Protein 9Y6I (pdb70)

Sequence (332 aa):
MPQDIDFGLPGISPGLEATRRHNLGWVRRLGLVGDGPSLAWYTSWDMPRRLAACGFPHARGAALDLCADAMAFFFVFDDQFDGPLGRDPARAARRVCRRLTGIVHGAGPGPGADACSAAFADVWARSTDGAHPGWVARTAHEWEYYFAAQAHEAINRLRGTPGDMESYLQVRRGIAGTDLPLSLGERAAGITVPAAAFHSPQLRIMREAAIDVTLMCNDVYSLEKEEARGDMDNLVLVIEHARRCTRDEAVTAARGEVARRVIRFEQLAREVPALCAQQLGLSAVERAHVDTYLGVMEAWMSGYHAWQTQTRRYTGAPHVLPSTGPGYFDEVLPT

Nearest PDB structures (foldseek):
  9c7k-assembly2_B  TM=9.461E-01  e=1.587E-18  Streptomyces exfoliatus
  6wke-assembly2_B  TM=9.534E-01  e=9.740E-18  Streptomyces sp.
  6wkj-assembly2_B  TM=9.484E-01  e=1.018E-17  Streptomyces sp.
  6wkc-assembly2_B  TM=9.541E-01  e=1.386E-16  Streptomyces sp.
  1hm7-assembly2_B  TM=9.374E-01  e=1.109E-15  Streptomyces exfoliatus

Organism: Streptomyces avermitilis (strain ATCC 31267 / DSM 46492 / JCM 5070 / NBRC 14893 / NCIMB 12804 / NRRL 8165 / MA-4680) (NCBI:txid227882)

Secondary structure (DSSP, 8-state):
-GGG---------TTHHHHHHHHHHHHHHTTSS-STHHHHHHHHH-HHHHHHHH-TT--THHHHHHHHHHHHHHHHHHTTTTGGGG-HHHHHHHHHHHHHHHTT----TT--HHHHHHHHHHHHHHTT--HHHHHHHHHHHHHHHHHHHHHHHHHHHTSPPPHHHHHHHHHHHTTTTHHHHHHHHHHT----HHHHTSHHHHHHHHHHHHHHHHHHHHHHHHHHHTTT----HHHHHHHHHT--HHHHHHHHHHHHHHHHHHHHHHHTTHHHHHHHTT--HHHHHHHHHHHHHHHHHHHHHHHHHHH-SHHHHHHHHS-TTS-S-SS--S--

Radius of gyration: 19.22 Å; Cα contacts (8 Å, |Δi|>4): 467; chains: 1; bounding box: 58×52×37 Å

Solvent-accessible surface area: 13892 Å² total; per-residue (Å²): 92,50,96,121,26,83,14,65,30,116,109,69,4,98,14,42,114,75,2,80,73,62,2,62,41,1,4,64,169,33,38,3,10,41,88,46,78,18,48,67,30,11,83,42,8,37,0,9,77,1,0,0,13,1,6,18,71,1,131,48,81,29,0,25,12,0,0,0,2,5,0,0,23,27,14,0,53,9,9,8,22,17,105,9,1,123,47,28,58,105,0,48,137,2,3,164,91,0,26,26,13,10,110,63,69,58,52,42,148,86,35,27,17,0,1,30,0,0,21,46,1,20,61,72,5,37,110,75,19,111,103,40,17,42,67,59,4,12,116,14,10,57,71,4,0,54,6,5,7,89,23,0,79,13,19,94,117,39,55,19,14,93,65,130,57,0,23,113,21,25,56,0,12,35,0,14,32,4,8,0,0,14,2,6,58,11,26,61,21,48,17,24,71,57,0,14,101,7,94,30,0,132,60,0,12,86,6,0,7,3,0,10,6,0,1,23,1,10,19,1,16,118,29,30,76,69,46,24,11,31,8,0,0,0,16,1,2,47,99,75,141,223,31,81,72,112,99,0,26,78,20,0,108,37,13,0,40,143,28,10,118,100,1,76,74,9,16,177,70,4,93,60,14,3,55,147,75,57,17,58,84,102,66,90,55,54,1,62,40,0,22,17,5,0,65,14,16,6,28,5,11,26,41,1,5,78,71,12,39,6,14,97,20,9,36,155,52,17,65,55,136,28,65,6,45,79,63,82,29,8,73,86

InterPro domains:
  IPR008949 Isoprenoid synthase domain superfamily [G3DSA:1.10.600.10] (1-315)
  IPR008949 Isoprenoid synthase domain superfamily [SSF48576] (3-312)
  IPR034686 Terpene cyclase-like 2 [PTHR35201] (47-320)
  IPR034686 Terpene cyclase-like 2 [SFLDG01020] (6-317)

B-factor: mean 17.32, std 6.72, range [5.96, 43.32]

Structure (mmCIF, N/CA/C/O backbone):
data_9Y6I
#
_entry.id   9Y6I
#
_cell.length_a   95.531
_cell.length_b   56.328
_cell.length_c   72.636
_cell.angle_alpha   90.000
_cell.angle_beta   125.150
_cell.angle_gamma   90.000
#
_symmetry.space_group_name_H-M   'C 1 2 1'
#
loop_
_entity.id
_entity.type
_entity.pdbx_description
1 polymer 'Avermitilol synthase'
2 non-polymer DIPHOSPHATE
3 non-polymer N-benzyl-N,N-diethylethanaminium
4 non-polymer 1,2-ETHANEDIOL
5 non-polymer 'MAGNESIUM ION'
6 water water
#
loop_
_atom_site.group_PDB
_atom_site.id
_atom_site.type_symbol
_atom_site.label_atom_id
_atom_site.label_alt_id
_atom_site.label_comp_id
_atom_site.label_asym_id
_atom_site.label_entity_id
_atom_site.label_seq_id
_atom_site.pdbx_PDB_ins_code
_atom_site.Cartn_x
_atom_site.Cartn_y
_atom_site.Cartn_z
_atom_site.occupancy
_atom_site.B_iso_or_equiv
_atom_site.auth_seq_id
_atom_site.auth_comp_id
_atom_site.auth_asym_id
_atom_site.auth_atom_id
_atom_site.pdbx_PDB_model_num
ATOM 1 N N . MET A 1 4 ? 16.07913 21.32426 23.55390 1.000 30.79773 1 MET A N 1
ATOM 2 C CA . MET A 1 4 ? 16.40466 19.94605 23.90726 1.000 31.89314 1 MET A CA 1
ATOM 3 C C . MET A 1 4 ? 15.13680 19.09279 23.94150 1.000 38.07500 1 MET A C 1
ATOM 4 O O . MET A 1 4 ? 14.05046 19.61305 24.20994 1.000 35.50797 1 MET A O 1
ATOM 6 N N . PRO A 1 5 ? 15.27391 17.78940 23.65843 1.000 36.30077 2 PRO A N 1
ATOM 7 C CA . PRO A 1 5 ? 14.10055 16.89708 23.72382 1.000 35.11820 2 PRO A CA 1
ATOM 8 C C . PRO A 1 5 ? 13.37240 16.92925 25.05709 1.000 31.35066 2 PRO A C 1
ATOM 9 O O . PRO A 1 5 ? 12.13586 16.87892 25.08179 1.000 35.46243 2 PRO A O 1
ATOM 13 N N . GLN A 1 6 ? 14.10894 17.01930 26.16842 1.000 36.41573 3 GLN A N 1
ATOM 14 C CA . GLN A 1 6 ? 13.48942 17.08605 27.48921 1.000 35.76070 3 GLN A CA 1
ATOM 15 C C . GLN A 1 6 ? 12.53778 18.26681 27.62185 1.000 36.18792 3 GLN A C 1
ATOM 16 O O . GLN A 1 6 ? 11.67050 18.25953 28.50475 1.000 38.04041 3 GLN A O 1
ATOM 18 N N . ASP A 1 7 ? 12.67872 19.28017 26.76662 1.000 35.09342 4 ASP A N 1
ATOM 19 C CA . ASP A 1 7 ? 11.81907 20.45522 26.78871 1.000 36.16717 4 ASP A CA 1
ATOM 20 C C . ASP A 1 7 ? 10.83218 20.47678 25.62757 1.000 35.03238 4 ASP A C 1
ATOM 21 O O . ASP A 1 7 ? 10.35637 21.55101 25.24064 1.000 32.65733 4 ASP A O 1
ATOM 26 N N . ILE A 1 8 ? 10.51569 19.31026 25.06695 1.000 33.09330 5 ILE A N 1
ATOM 27 C CA . ILE A 1 8 ? 9.55275 19.18808 23.98024 1.000 33.50295 5 ILE A CA 1
ATOM 28 C C . ILE A 1 8 ? 8.55186 18.10512 24.34506 1.000 33.58447 5 ILE A C 1
ATOM 29 O O . ILE A 1 8 ? 8.93800 16.96811 24.63961 1.000 32.93870 5 ILE A O 1
ATOM 34 N N . ASP A 1 9 ? 7.27323 18.46295 24.33476 1.000 32.23412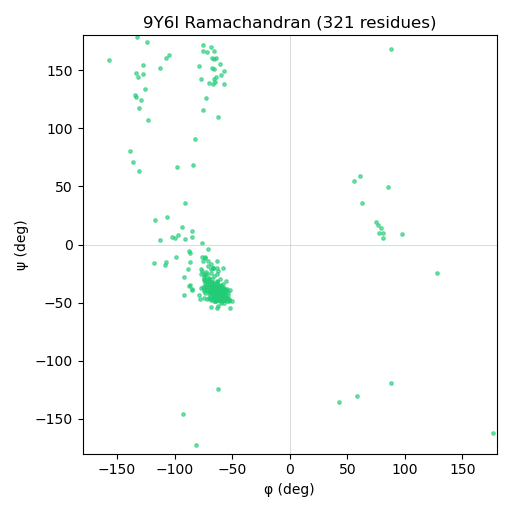 6 ASP A N 1
ATOM 35 C CA . ASP A 1 9 ? 6.18152 17.50750 24.39919 1.000 30.79841 6 ASP A CA 1
ATOM 36 C C . ASP A 1 9 ? 5.25250 17.81255 23.23412 1.000 32.67362 6 ASP A C 1
ATOM 37 O O . ASP A 1 9 ? 5.21347 18.93881 22.73098 1.000 38.21570 6 ASP A O 1
ATOM 39 N N . PHE A 1 10 ? 4.50647 16.80083 22.78761 1.000 33.22066 7 PHE A N 1
ATOM 40 C CA . PHE A 1 10 ? 3.81506 16.92027 21.51098 1.000 32.67935 7 PHE A CA 1
ATOM 41 C C . PHE A 1 10 ? 2.30765 17.09260 21.60347 1.000 35.05618 7 PHE A C 1
ATOM 42 O O . PHE A 1 10 ? 1.69329 17.49521 20.60928 1.000 36.55087 7 PHE A O 1
ATOM 50 N N . GLY A 1 11 ? 1.69973 16.82177 22.75503 1.000 34.05581 8 GLY A N 1
ATOM 51 C CA . GLY A 1 11 ? 0.27175 17.03367 22.88600 1.000 35.41838 8 GLY A CA 1
ATOM 52 C C . GLY A 1 11 ? -0.55414 15.86027 22.40519 1.000 34.56678 8 GLY A C 1
ATOM 53 O O . GLY A 1 11 ? -1.49509 16.02296 21.62113 1.000 37.52547 8 GLY A O 1
ATOM 54 N N . LEU A 1 12 ? -0.19520 14.67169 22.86386 1.000 33.72243 9 LEU A N 1
ATOM 55 C CA . LEU A 1 12 ? -0.93591 13.44647 22.64422 1.000 34.00019 9 LEU A CA 1
ATOM 56 C C . LEU A 1 12 ? -1.61456 13.03502 23.94530 1.000 37.64851 9 LEU A C 1
ATOM 57 O O . LEU A 1 12 ? -1.22079 13.48214 25.02854 1.000 37.50591 9 LEU A O 1
ATOM 62 N N . PRO A 1 13 ? -2.65119 12.18203 23.88183 1.000 36.02422 10 PRO A N 1
ATOM 63 C CA . PRO A 1 13 ? -3.31305 11.67832 25.09516 1.000 36.61090 10 PRO A CA 1
ATOM 64 C C . PRO A 1 13 ? -2.40083 10.86166 26.01671 1.000 38.36316 10 PRO A C 1
ATOM 65 O O . PRO A 1 13 ? -1.17049 10.87963 25.88730 1.000 41.42320 10 PRO A O 1
ATOM 69 N N . GLY A 1 17 ? -3.08884 3.31144 28.95809 1.000 33.12222 14 GLY A N 1
ATOM 70 C CA . GLY A 1 17 ? -2.55485 2.37429 29.92924 1.000 29.33544 14 GLY A CA 1
ATOM 71 C C . GLY A 1 17 ? -1.28415 1.68480 29.47105 1.000 31.18935 14 GLY A C 1
ATOM 72 O O . GLY A 1 17 ? -0.72009 2.02973 28.43499 1.000 35.06441 14 GLY A O 1
ATOM 73 N N . ILE A 1 18 ? -0.83048 0.70942 30.25453 1.000 31.88337 15 ILE A N 1
ATOM 74 C CA . ILE A 1 18 ? 0.33697 -0.09885 29.92901 1.000 27.07835 15 ILE A CA 1
ATOM 75 C C . ILE A 1 18 ? -0.06213 -1.56363 30.02559 1.000 28.61601 15 ILE A C 1
ATOM 76 O O . ILE A 1 18 ? -0.89971 -1.94117 30.85087 1.000 33.83867 15 ILE A O 1
ATOM 78 N N . SER A 1 19 ? 0.53619 -2.39355 29.17503 1.000 26.93896 16 SER A N 1
ATOM 79 C CA . SER A 1 19 ? 0.19217 -3.80818 29.17584 1.000 25.95815 16 SER A CA 1
ATOM 80 C C . SER A 1 19 ? 0.64020 -4.45867 30.48343 1.000 25.57507 16 SER A C 1
ATOM 81 O O . SER A 1 19 ? 1.74857 -4.19518 30.96185 1.000 26.15115 16 SER A O 1
ATOM 84 N N . PRO A 1 20 ? -0.18911 -5.32582 31.07442 1.000 24.33528 17 PRO A N 1
ATOM 85 C CA . PRO A 1 20 ? 0.20331 -5.98548 32.32928 1.000 30.11214 17 PRO A CA 1
ATOM 86 C C . PRO A 1 20 ? 1.30423 -7.01333 32.15834 1.000 28.66891 17 PRO A C 1
ATOM 87 O O . PRO A 1 20 ? 1.89413 -7.42850 33.16376 1.000 29.83861 17 PRO A O 1
ATOM 91 N N . GLY A 1 21 ? 1.60440 -7.43478 30.93039 1.000 25.74972 18 GLY A N 1
ATOM 92 C CA . GLY A 1 21 ? 2.61846 -8.43864 30.70117 1.000 22.84647 18 GLY A CA 1
ATOM 93 C C . GLY A 1 21 ? 4.04414 -7.94208 30.61804 1.000 26.83011 18 GLY A C 1
ATOM 94 O O . GLY A 1 21 ? 4.92421 -8.71515 30.23027 1.000 28.63211 18 GLY A O 1
ATOM 95 N N . LEU A 1 22 ? 4.30188 -6.68249 30.98546 1.000 27.36278 19 LEU A N 1
ATOM 96 C CA . LEU A 1 22 ? 5.63146 -6.09501 30.81638 1.000 29.26351 19 LEU A CA 1
ATOM 97 C C . LEU A 1 22 ? 6.72918 -6.96636 31.41910 1.000 29.26333 19 LEU A C 1
ATOM 98 O O . LEU A 1 22 ? 7.69424 -7.32759 30.73560 1.000 26.45939 19 LEU A O 1
ATOM 103 N N . GLU A 1 23 ? 6.59826 -7.32062 32.70154 1.000 29.26536 20 GLU A N 1
ATOM 104 C CA . GLU A 1 23 ? 7.69248 -8.02281 33.36745 1.000 30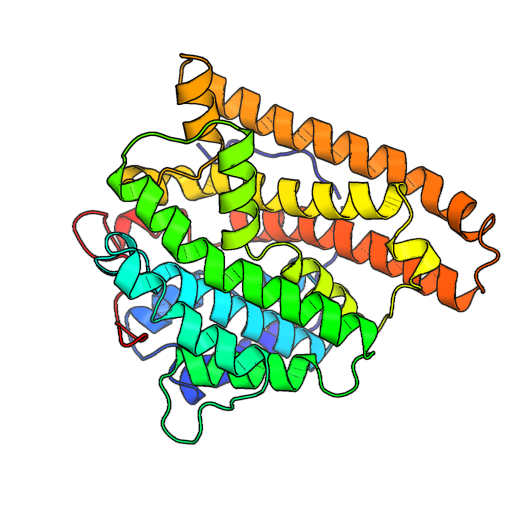.40238 20 GLU A CA 1
ATOM 105 C C . GLU A 1 23 ? 7.90569 -9.41916 32.79561 1.000 26.45218 20 GLU A C 1
ATOM 106 O O . GLU A 1 23 ? 9.05143 -9.84728 32.61107 1.000 28.60572 20 GLU A O 1
ATOM 112 N N . ALA A 1 24 ? 6.82082 -10.14247 32.50420 1.000 26.21601 21 ALA A N 1
ATOM 113 C CA . ALA A 1 24 ? 6.96160 -11.45139 31.87222 1.000 20.62388 21 ALA A CA 1
ATOM 114 C C . ALA A 1 24 ? 7.62626 -11.33095 30.50479 1.000 24.36675 21 ALA A C 1
ATOM 115 O O . ALA A 1 24 ? 8.48989 -12.13914 30.14502 1.000 22.60507 21 ALA A O 1
ATOM 117 N N . THR A 1 25 ? 7.24522 -10.31227 29.73714 1.000 25.53244 22 THR A N 1
ATOM 118 C CA . THR A 1 25 ? 7.82477 -10.11303 28.41364 1.000 26.36419 22 THR A CA 1
ATOM 119 C C . THR A 1 25 ? 9.29523 -9.71381 28.49985 1.000 24.37270 22 THR A C 1
ATOM 120 O O . THR A 1 25 ? 10.10182 -10.10102 27.64387 1.000 19.89400 22 THR A O 1
ATOM 124 N N . ARG A 1 26 ? 9.66582 -8.94140 29.52344 1.000 21.71941 23 ARG A N 1
ATOM 125 C CA . ARG A 1 26 ? 11.07711 -8.61518 29.70601 1.000 21.57214 23 ARG A CA 1
ATOM 126 C C . ARG A 1 26 ? 11.92018 -9.87839 29.82663 1.000 22.84892 23 ARG A C 1
ATOM 127 O O . ARG A 1 26 ? 12.98229 -9.98919 29.20312 1.000 21.90927 23 ARG A O 1
ATOM 135 N N . ARG A 1 27 ? 11.44421 -10.85529 30.60236 1.000 22.58093 24 ARG A N 1
ATOM 136 C CA . ARG A 1 27 ? 12.18422 -12.09960 30.77488 1.000 23.08707 24 ARG A CA 1
ATOM 137 C C . ARG A 1 27 ? 12.25721 -12.88403 29.47095 1.000 24.38387 24 ARG A C 1
ATOM 138 O O . ARG A 1 27 ? 13.33422 -13.33679 29.06971 1.000 24.05285 24 ARG A O 1
ATOM 140 N N . HIS A 1 28 ? 11.11844 -13.05553 28.79235 1.000 23.69725 25 HIS A N 1
ATOM 141 C CA . HIS A 1 28 ? 11.11836 -13.80387 27.53890 1.000 21.69319 25 HIS A CA 1
ATOM 142 C C . HIS A 1 28 ? 12.02928 -13.14973 26.51200 1.000 20.38574 25 HIS A C 1
ATOM 143 O O . HIS A 1 28 ? 12.81446 -13.82492 25.84042 1.000 21.07674 25 HIS A O 1
ATOM 150 N N . ASN A 1 29 ? 11.90904 -11.82985 26.35750 1.000 23.50937 26 ASN A N 1
ATOM 151 C CA . ASN A 1 29 ? 12.60973 -11.13858 25.27984 1.000 20.49449 26 ASN A CA 1
ATOM 152 C C . ASN A 1 29 ? 14.11615 -11.16182 25.49632 1.000 20.45382 26 ASN A C 1
ATOM 153 O O . ASN A 1 29 ? 14.88540 -11.30947 24.53951 1.000 19.74001 26 ASN A O 1
ATOM 158 N N . LEU A 1 30 ? 14.55746 -11.04519 26.75448 1.000 22.13687 27 LEU A N 1
ATOM 159 C CA . LEU A 1 30 ? 15.98476 -11.13876 27.04242 1.000 22.04629 27 LEU A CA 1
ATOM 160 C C . LEU A 1 30 ? 16.53171 -12.51160 26.66803 1.000 22.30132 27 LEU A C 1
ATOM 161 O O . LEU A 1 30 ? 17.61410 -12.61632 26.08077 1.000 24.10224 27 LEU A O 1
ATOM 164 N N . GLY A 1 31 ? 15.78491 -13.57566 26.97058 1.000 18.37256 28 GLY A N 1
ATOM 165 C CA . GLY A 1 31 ? 16.20350 -14.89797 26.53828 1.000 23.54244 28 GLY A CA 1
ATOM 166 C C . GLY A 1 31 ? 16.15632 -15.05704 25.03056 1.000 26.18625 28 GLY A C 1
ATOM 167 O O . GLY A 1 31 ? 16.98220 -15.76243 24.44329 1.000 24.81869 28 GLY A O 1
ATOM 168 N N . TRP A 1 32 ? 15.19666 -14.38815 24.38124 1.000 25.41847 29 TRP A N 1
ATOM 169 C CA . TRP A 1 32 ? 15.01702 -14.54572 22.94082 1.000 21.90111 29 TRP A CA 1
ATOM 170 C C . TRP A 1 32 ? 16.14829 -13.88053 22.16193 1.000 18.64103 29 TRP A C 1
ATOM 171 O O . TRP A 1 32 ? 16.70845 -14.47997 21.23914 1.000 19.36189 29 TRP A O 1
ATOM 182 N N . VAL A 1 33 ? 16.50085 -12.64128 22.51374 1.000 20.29607 30 VAL A N 1
ATOM 183 C CA . VAL A 1 33 ? 17.55520 -11.96378 21.76002 1.000 20.97964 30 VAL A CA 1
ATOM 184 C C . VAL A 1 33 ? 18.88690 -12.68977 21.89634 1.000 25.40092 30 VAL A C 1
ATOM 185 O O . VAL A 1 33 ? 19.69570 -12.70390 20.95869 1.000 22.06401 30 VAL A O 1
ATOM 189 N N . ARG A 1 3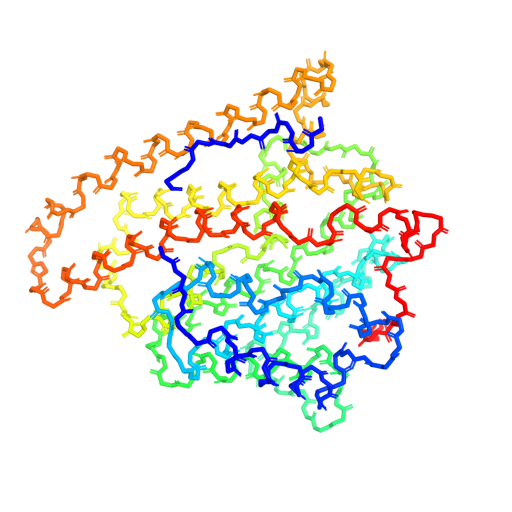4 ? 19.13380 -13.31171 23.05136 1.000 23.40476 31 ARG A N 1
ATOM 190 C CA . ARG A 1 34 ? 20.36716 -14.06908 23.23679 1.000 26.47214 31 ARG A CA 1
ATOM 191 C C . ARG A 1 34 ? 20.31965 -15.39095 22.47934 1.000 25.50257 31 ARG A C 1
ATOM 192 O O . ARG A 1 34 ? 21.27493 -15.75033 21.78150 1.000 25.96611 31 ARG A O 1
ATOM 194 N N . ARG A 1 35 ? 19.20853 -16.12330 22.59704 1.000 27.47813 32 ARG A N 1
ATOM 195 C CA . ARG A 1 35 ? 19.09172 -17.39834 21.89578 1.000 26.58075 32 ARG A CA 1
ATOM 196 C C . ARG A 1 35 ? 19.26641 -17.22245 20.39233 1.000 30.22981 32 ARG A C 1
ATOM 197 O O . ARG A 1 35 ? 19.98979 -17.99043 19.74774 1.000 32.02265 32 ARG A O 1
ATOM 205 N N . LEU A 1 36 ? 18.62476 -16.20681 19.81657 1.000 26.98531 33 LEU A N 1
ATOM 206 C CA . LEU A 1 36 ? 18.70759 -15.99284 18.38007 1.000 25.99715 33 LEU A CA 1
ATOM 207 C C . LEU A 1 36 ? 20.05835 -15.44663 17.93345 1.000 24.04392 33 LEU A C 1
ATOM 208 O O . LEU A 1 36 ? 20.32880 -15.42876 16.72782 1.000 28.05164 33 LEU A O 1
ATOM 213 N N . GLY A 1 37 ? 20.91025 -15.00867 18.85818 1.000 25.77930 34 GLY A N 1
ATOM 214 C CA . GLY A 1 37 ? 22.16758 -14.39895 18.47468 1.000 24.02431 34 GLY A CA 1
ATOM 215 C C . GLY A 1 37 ? 22.06188 -12.94612 18.07915 1.000 23.24458 34 GLY A C 1
ATOM 216 O O . GLY A 1 37 ? 23.03391 -12.37820 17.56735 1.000 21.29948 34 GLY A O 1
ATOM 217 N N . LEU A 1 38 ? 20.90566 -12.32506 18.30708 1.000 22.74560 35 LEU A N 1
ATOM 218 C CA . LEU A 1 38 ? 20.70852 -10.93725 17.91344 1.000 22.55054 35 LEU A CA 1
ATOM 219 C C . LEU A 1 38 ? 21.47959 -9.98652 18.81853 1.000 23.04735 35 LEU A C 1
ATOM 220 O O . LEU A 1 38 ? 21.99671 -8.96416 18.34913 1.000 22.25138 35 LEU A O 1
ATOM 225 N N . VAL A 1 39 ? 21.56361 -10.30504 20.10908 1.000 22.92825 36 VAL A N 1
ATOM 226 C CA . VAL A 1 39 ? 22.31428 -9.52763 21.08670 1.000 22.34527 36 VAL A CA 1
ATOM 227 C C . VAL A 1 39 ? 23.28251 -10.47202 21.78852 1.000 27.63800 36 VAL A C 1
ATOM 228 O O . VAL A 1 39 ? 22.89418 -11.57361 22.19452 1.000 29.32533 36 VAL A O 1
ATOM 232 N N . GLY A 1 40 ? 24.53187 -10.04698 21.92129 1.000 29.88406 37 GLY A N 1
ATOM 233 C CA . GLY A 1 40 ? 25.58677 -10.84352 22.53051 1.000 33.17010 37 GLY A CA 1
ATOM 234 C C . GLY A 1 40 ? 25.72641 -10.56642 24.01219 1.000 33.96859 37 GLY A C 1
ATOM 235 O O . GLY A 1 40 ? 24.74063 -10.30268 24.71154 1.000 38.25820 37 GLY A O 1
ATOM 236 N N . ASP A 1 41 ? 26.96537 -10.62829 24.49909 1.000 42.05954 38 ASP A N 1
ATOM 237 C CA . ASP A 1 41 ? 27.27756 -10.37798 25.89820 1.000 40.44530 38 ASP A CA 1
ATOM 238 C C . ASP A 1 41 ? 28.09220 -9.09731 26.04103 1.000 40.19667 38 ASP A C 1
ATOM 239 O O . ASP A 1 41 ? 28.82012 -8.69597 25.12709 1.000 37.03031 38 ASP A O 1
ATOM 241 N N . GLY A 1 42 ? 27.95548 -8.45564 27.20074 1.000 36.88690 39 GLY A N 1
ATOM 242 C CA . GLY A 1 42 ? 28.76544 -7.31040 27.53934 1.000 36.99231 39 GLY A CA 1
ATOM 243 C C . GLY A 1 42 ? 28.18964 -5.99039 27.06525 1.000 37.26068 39 GLY A C 1
ATOM 244 O O . GLY A 1 42 ? 27.09145 -5.58221 27.46220 1.000 33.51118 39 GLY A O 1
ATOM 245 N N . PRO A 1 43 ? 28.93432 -5.29149 26.20189 1.000 34.31049 40 PRO A N 1
ATOM 246 C CA . PRO A 1 43 ? 28.50880 -3.93431 25.81023 1.000 30.13038 40 PRO A CA 1
ATOM 247 C C . PRO A 1 43 ? 27.19096 -3.92437 25.05859 1.000 31.25045 40 PRO A C 1
ATOM 248 O O . PRO A 1 43 ? 26.29056 -3.14236 25.39455 1.000 30.76932 40 PRO A O 1
ATOM 252 N N . SER A 1 44 ? 27.05706 -4.78016 24.04206 1.000 32.46096 41 SER A N 1
ATOM 253 C CA . SER A 1 44 ? 25.80094 -4.87007 23.30584 1.000 29.00282 41 SER A CA 1
ATOM 254 C C . SER A 1 44 ? 24.63238 -5.16771 24.23595 1.000 29.01367 41 SER A C 1
ATOM 255 O O . SER A 1 44 ? 23.55480 -4.58121 24.09341 1.000 24.68995 41 SER A O 1
ATOM 258 N N . LEU A 1 45 ? 24.83300 -6.06646 25.20455 1.000 27.67846 42 LEU A N 1
ATOM 259 C CA . LEU A 1 45 ? 23.74446 -6.46536 26.09316 1.000 26.75269 42 LEU A CA 1
ATOM 260 C C . LEU A 1 45 ? 23.31631 -5.32687 27.01120 1.000 25.23780 42 LEU A C 1
ATOM 261 O O . LEU A 1 45 ? 22.11770 -5.06417 27.16264 1.000 23.30628 42 LEU A O 1
ATOM 264 N N . ALA A 1 46 ? 24.27464 -4.64692 27.65095 1.000 23.33766 43 ALA A N 1
ATOM 265 C CA . ALA A 1 46 ? 23.90989 -3.51740 28.50158 1.000 22.36286 43 ALA A CA 1
ATOM 266 C C . ALA A 1 46 ? 23.27180 -2.39697 27.68645 1.000 18.41942 43 ALA A C 1
ATOM 267 O O . ALA A 1 46 ? 22.32286 -1.74831 28.14574 1.000 20.14931 43 ALA A O 1
ATOM 269 N N . TRP A 1 47 ? 23.79109 -2.16313 26.47892 1.000 20.34361 44 TRP A N 1
ATOM 270 C CA . TRP A 1 47 ? 23.24048 -1.15485 25.57713 1.000 19.43775 44 TRP A CA 1
ATOM 271 C C . TRP A 1 47 ? 21.82104 -1.52222 25.15413 1.000 17.75430 44 TRP A C 1
ATOM 272 O O . TRP A 1 47 ? 20.90176 -0.70036 25.24609 1.000 17.90041 44 TRP A O 1
ATOM 283 N N . TYR A 1 48 ? 21.61897 -2.77688 24.74838 1.000 19.17813 45 TYR A N 1
ATOM 284 C CA . TYR A 1 48 ? 20.28070 -3.24450 24.39790 1.000 18.47813 45 TYR A CA 1
ATOM 285 C C . TYR A 1 48 ? 19.32420 -3.10100 25.57356 1.000 21.98818 45 TYR A C 1
ATOM 286 O O . TYR A 1 48 ? 18.20338 -2.60091 25.42036 1.000 18.92181 45 TYR A O 1
ATOM 295 N N . THR A 1 49 ? 19.75076 -3.54609 26.76258 1.000 20.08766 46 THR A N 1
ATOM 296 C CA . THR A 1 49 ? 18.90537 -3.45133 27.94836 1.000 20.22732 46 THR A CA 1
ATOM 297 C C . THR A 1 49 ? 18.50487 -2.00996 28.23893 1.000 20.13494 46 THR A C 1
ATOM 298 O O . THR A 1 49 ? 17.37081 -1.74156 28.65548 1.000 21.91422 46 THR A O 1
ATOM 302 N N . SER A 1 50 ? 19.42188 -1.06240 28.01490 1.000 19.68602 47 SER A N 1
ATOM 303 C CA . SER A 1 50 ? 19.13769 0.33445 28.32211 1.000 18.34407 47 SER A CA 1
ATOM 304 C C . SER A 1 50 ? 18.05520 0.92495 27.42758 1.000 16.71167 47 SER A C 1
ATOM 305 O O . SER A 1 50 ? 17.44462 1.93457 27.80028 1.000 17.43325 47 SER A O 1
ATOM 308 N N . TRP A 1 51 ? 17.79043 0.31006 26.26363 1.000 16.31852 48 TRP A N 1
ATOM 309 C CA . TRP A 1 51 ? 16.70745 0.77616 25.39572 1.000 18.20758 48 TRP A CA 1
ATOM 310 C C . TRP A 1 51 ? 15.34149 0.49057 25.99685 1.000 16.79108 48 TRP A C 1
ATOM 311 O O . TRP A 1 51 ? 14.38870 1.23890 25.75086 1.000 17.97936 48 TRP A O 1
ATOM 322 N N . ASP A 1 52 ? 15.22714 -0.59821 26.75835 1.000 18.38064 49 ASP A N 1
ATOM 323 C CA . ASP A 1 52 ? 13.96508 -1.02191 27.36504 1.000 20.14079 49 ASP A CA 1
ATOM 324 C C . ASP A 1 52 ? 12.91100 -1.32128 26.29116 1.000 15.79311 49 ASP A C 1
ATOM 325 O O . ASP A 1 52 ? 11.83658 -0.71945 26.23968 1.000 17.96696 49 ASP A O 1
ATOM 330 N N . MET A 1 53 ? 13.26061 -2.26764 25.42695 1.000 18.74380 50 MET A N 1
ATOM 331 C CA . MET A 1 53 ? 12.30333 -2.78838 24.45402 1.000 17.97081 50 MET A CA 1
ATOM 332 C C . MET A 1 53 ? 11.01988 -3.31781 25.09146 1.000 21.01116 50 MET A C 1
ATOM 333 O O . MET A 1 53 ? 9.94327 -3.11138 24.50564 1.000 16.37966 50 MET A O 1
ATOM 338 N N . PRO A 1 54 ? 11.04213 -3.99718 26.24590 1.000 17.08007 51 PRO A N 1
ATOM 339 C CA . PRO A 1 54 ? 9.76454 -4.41780 26.84481 1.000 17.42955 51 PRO A CA 1
ATOM 340 C C . PRO A 1 54 ? 8.81990 -3.27766 27.18112 1.000 20.31024 51 PRO A C 1
ATOM 341 O O . PRO A 1 54 ? 7.60687 -3.41289 26.97037 1.000 18.68240 51 PRO A O 1
ATOM 345 N N A ARG A 1 55 ? 9.32729 -2.15653 27.70473 0.626 17.59858 52 ARG A N 1
ATOM 346 N N B ARG A 1 55 ? 9.33202 -2.15998 27.69931 0.374 17.66472 52 ARG A N 1
ATOM 347 C CA A ARG A 1 55 ? 8.43964 -1.03803 28.00988 0.626 19.63185 52 ARG A CA 1
ATOM 348 C CA B ARG A 1 55 ? 8.45354 -1.03747 28.00649 0.374 19.65284 52 ARG A CA 1
ATOM 349 C C A ARG A 1 55 ? 7.88652 -0.40867 26.73614 0.626 16.71248 52 ARG A C 1
ATOM 350 C C B ARG A 1 55 ? 7.88696 -0.42152 26.73521 0.374 16.91690 52 ARG A C 1
ATOM 351 O O A ARG A 1 55 ? 6.74515 0.06754 26.71881 0.626 17.25031 52 ARG A O 1
ATOM 352 O O B ARG A 1 55 ? 6.73730 0.03332 26.71912 0.374 17.26075 52 ARG A O 1
ATOM 367 N N . LEU A 1 56 ? 8.68071 -0.38798 25.66193 1.000 16.90833 53 LEU A N 1
ATOM 368 C CA . LEU A 1 56 ? 8.15045 0.07460 24.38038 1.000 14.16904 53 LEU A CA 1
ATOM 369 C C . LEU A 1 56 ? 6.98496 -0.80013 23.94510 1.000 15.51128 53 LEU A C 1
ATOM 370 O O . LEU A 1 56 ? 5.93659 -0.29870 23.53103 1.000 15.59183 53 LEU A O 1
ATOM 375 N N . ALA A 1 57 ? 7.14432 -2.11804 24.05680 1.000 16.67921 54 ALA A N 1
ATOM 376 C CA . ALA A 1 57 ? 6.05291 -3.01296 23.68500 1.000 16.78736 54 ALA A CA 1
ATOM 377 C C . ALA A 1 57 ? 4.83299 -2.80690 24.58197 1.000 17.73044 54 ALA A C 1
ATOM 378 O O . ALA A 1 57 ? 3.70222 -2.68513 24.09355 1.000 17.70318 54 ALA A O 1
ATOM 380 N N . ALA A 1 58 ? 5.04966 -2.71889 25.90198 1.000 17.19138 55 ALA A N 1
ATOM 381 C CA . ALA A 1 58 ? 3.92712 -2.62135 26.83169 1.000 17.12295 55 ALA A CA 1
ATOM 382 C C . ALA A 1 58 ? 3.21433 -1.27501 26.73476 1.000 17.48343 55 ALA A C 1
ATOM 383 O O . ALA A 1 58 ? 1.99649 -1.20083 26.93960 1.000 19.26862 55 ALA A O 1
ATOM 385 N N . CYS A 1 59 ? 3.94877 -0.19730 26.42539 1.000 16.01637 56 CYS A N 1
ATOM 386 C CA . CYS A 1 59 ? 3.31419 1.11114 26.29151 1.000 19.37159 56 CYS A CA 1
ATOM 387 C C . CYS A 1 59 ? 2.73768 1.32559 24.89964 1.000 13.54988 56 CYS A C 1
ATOM 388 O O . CYS A 1 59 ? 1.67920 1.94777 24.75526 1.000 19.49948 56 CYS A O 1
ATOM 391 N N . GLY A 1 60 ? 3.44943 0.86205 23.86691 1.000 15.03146 57 GLY A N 1
ATOM 392 C CA . GLY A 1 60 ? 2.97235 1.05006 22.50989 1.000 15.24951 57 GLY A CA 1
ATOM 393 C C . GLY A 1 60 ? 1.86004 0.10619 22.12682 1.000 14.04818 57 GLY A C 1
ATOM 394 O O . GLY A 1 60 ? 1.06428 0.42701 21.24416 1.000 16.73380 57 GLY A O 1
ATOM 395 N N . PHE A 1 61 ? 1.77560 -1.05730 22.77696 1.000 14.84565 58 PHE A N 1
ATOM 396 C CA . PHE A 1 61 ? 0.76157 -2.07032 22.46465 1.000 15.35653 58 PHE A CA 1
ATOM 397 C C . PHE A 1 61 ? 0.07844 -2.54018 23.74238 1.000 14.09732 58 PHE A C 1
ATOM 398 O O . PHE A 1 61 ? 0.15112 -3.71958 24.10769 1.000 17.09184 58 PHE A O 1
ATOM 406 N N . PRO A 1 62 ? -0.62087 -1.63826 24.43682 1.000 15.65417 59 PRO A N 1
ATOM 407 C CA . PRO A 1 62 ? -1.21499 -2.00185 25.73107 1.000 18.68109 59 PRO A CA 1
ATOM 408 C C . PRO A 1 62 ? -2.34918 -3.00629 25.62818 1.000 22.02833 59 PRO A C 1
ATOM 409 O O . PRO A 1 62 ? -2.69360 -3.61615 26.64812 1.000 21.58972 59 PRO A O 1
ATOM 413 N N . HIS A 1 63 ? -2.93375 -3.21130 24.44324 1.000 17.93193 60 HIS A N 1
ATOM 414 C CA . HIS A 1 63 ? -3.94360 -4.25575 24.28021 1.000 16.99126 60 HIS A CA 1
ATOM 415 C C . HIS A 1 63 ? -3.34641 -5.65501 24.21964 1.000 19.32328 60 HIS A C 1
ATOM 416 O O . HIS A 1 63 ? -4.09473 -6.63523 24.33171 1.000 21.16113 60 HIS A O 1
ATOM 423 N N . ALA A 1 64 ? -2.03389 -5.77509 24.02379 1.000 17.25309 61 ALA A N 1
ATOM 424 C CA . ALA A 1 64 ? -1.40605 -7.07898 23.87446 1.000 16.28816 61 ALA A CA 1
ATOM 425 C C . ALA A 1 64 ? -1.25746 -7.75506 25.23447 1.000 21.02092 61 ALA A C 1
ATOM 426 O O . ALA A 1 64 ? -0.97705 -7.10365 26.24554 1.000 23.63352 61 ALA A O 1
ATOM 428 N N . ARG A 1 65 ? -1.45735 -9.06954 25.25221 1.000 22.30597 62 ARG A N 1
ATOM 429 C CA . ARG A 1 65 ? -1.35235 -9.86542 26.46659 1.000 22.20908 62 ARG A CA 1
ATOM 430 C C . ARG A 1 65 ? -0.52454 -11.10883 26.18394 1.000 20.76978 62 ARG A C 1
ATOM 431 O O . ARG A 1 65 ? -0.55319 -11.65382 25.07914 1.000 21.07762 62 ARG A O 1
ATOM 439 N N . GLY A 1 66 ? 0.21401 -11.55487 27.19844 1.000 22.29236 63 GLY A N 1
ATOM 440 C CA . GLY A 1 66 ? 0.86761 -12.85538 27.12086 1.000 20.28162 63 GLY A CA 1
ATOM 441 C C . GLY A 1 66 ? 1.81257 -12.97817 25.94210 1.000 19.51506 63 GLY A C 1
ATOM 442 O O . GLY A 1 66 ? 2.67633 -12.12065 25.71759 1.000 22.40073 63 GLY A O 1
ATOM 443 N N . ALA A 1 67 ? 1.65734 -14.06935 25.18494 1.000 21.62412 64 ALA A N 1
ATOM 444 C CA . ALA A 1 67 ? 2.53207 -14.34454 24.04901 1.000 17.44771 64 ALA A CA 1
ATOM 445 C C . ALA A 1 67 ? 2.42619 -13.28056 22.96565 1.000 16.98653 64 ALA A C 1
ATOM 446 O O . ALA A 1 67 ? 3.38775 -13.08406 22.21194 1.000 21.87731 64 ALA A O 1
ATOM 448 N N . ALA A 1 68 ? 1.29083 -12.58866 22.88124 1.000 18.46333 65 ALA A N 1
ATOM 449 C CA . ALA A 1 68 ? 1.16298 -11.49769 21.92077 1.000 17.52836 65 ALA A CA 1
ATOM 450 C C . ALA A 1 68 ? 2.11171 -10.35569 22.25929 1.000 18.52498 65 ALA A C 1
ATOM 451 O O . ALA A 1 68 ? 2.73068 -9.76911 21.36152 1.000 16.96305 65 ALA A O 1
ATOM 453 N N . LEU A 1 69 ? 2.26351 -10.04175 23.55037 1.000 17.97831 66 LEU A N 1
ATOM 454 C CA . LEU A 1 69 ? 3.19642 -8.99018 23.93499 1.000 16.69095 66 LEU A CA 1
ATOM 455 C C . LEU A 1 69 ? 4.63484 -9.42867 23.69565 1.000 18.77168 66 LEU A C 1
ATOM 456 O O . LEU A 1 69 ? 5.47813 -8.61365 23.30062 1.000 18.65496 66 LEU A O 1
ATOM 461 N N . ASP A 1 70 ? 4.92908 -10.71414 23.92884 1.000 19.15882 67 ASP A N 1
ATOM 462 C CA . ASP A 1 70 ? 6.24641 -11.25686 23.61441 1.000 20.76672 67 ASP A CA 1
ATOM 463 C C . ASP A 1 70 ? 6.61212 -10.98699 22.16178 1.000 17.95979 67 ASP A C 1
ATOM 464 O O . ASP A 1 70 ? 7.73139 -10.55652 21.86225 1.000 17.12442 67 ASP A O 1
ATOM 469 N N . LEU A 1 71 ? 5.67234 -11.23623 21.24253 1.000 17.51589 68 LEU A N 1
ATOM 470 C CA . LEU A 1 71 ? 5.94000 -11.00877 19.82615 1.000 15.67984 68 LEU A CA 1
ATOM 471 C C . LEU A 1 71 ? 6.20133 -9.53440 19.54447 1.000 12.34320 68 LEU A C 1
ATOM 472 O O . LEU A 1 71 ? 7.09610 -9.19793 18.75997 1.000 14.20981 68 LEU A O 1
ATOM 477 N N . CYS A 1 72 ? 5.42635 -8.64128 20.17463 1.000 13.03060 69 CYS A N 1
ATOM 478 C CA . CYS A 1 72 ? 5.64250 -7.21122 19.97774 1.000 13.55805 69 CYS A CA 1
ATOM 479 C C . CYS A 1 72 ? 7.04992 -6.80989 20.39175 1.000 16.36166 69 CYS A C 1
ATOM 480 O O . CYS A 1 72 ? 7.73419 -6.07876 19.66780 1.000 15.08429 69 CYS A O 1
ATOM 483 N N . ALA A 1 73 ? 7.51195 -7.30236 21.54376 1.000 15.75783 70 ALA A N 1
ATOM 484 C CA . ALA A 1 73 ? 8.84147 -6.93755 22.01201 1.000 13.42242 70 ALA A CA 1
ATOM 485 C C . ALA A 1 73 ? 9.92624 -7.53761 21.13127 1.000 13.09879 70 ALA A C 1
ATOM 486 O O . ALA A 1 73 ? 10.93191 -6.87815 20.85053 1.000 14.03812 70 ALA A O 1
ATOM 488 N N . ASP A 1 74 ? 9.74027 -8.78328 20.68351 1.000 14.22467 71 ASP A N 1
ATOM 489 C CA . ASP A 1 74 ? 10.72446 -9.40158 19.80293 1.000 12.15459 71 ASP A CA 1
ATOM 490 C C . ASP A 1 74 ? 10.77514 -8.69692 18.44780 1.000 12.42423 71 ASP A C 1
ATOM 491 O O . ASP A 1 74 ? 11.85593 -8.53503 17.86395 1.000 13.97361 71 ASP A O 1
ATOM 496 N N . ALA A 1 75 ? 9.61616 -8.28290 17.92445 1.000 13.98945 72 ALA A N 1
ATOM 497 C CA . ALA A 1 75 ? 9.60585 -7.52642 16.67816 1.000 15.11495 72 ALA A CA 1
ATOM 498 C C . ALA A 1 75 ? 10.33996 -6.20040 16.83877 1.000 10.17124 72 ALA A C 1
ATOM 499 O O . ALA A 1 75 ? 11.13555 -5.80621 15.97584 1.000 10.54245 72 ALA A O 1
ATOM 501 N N . MET A 1 76 ? 10.08436 -5.50042 17.95045 1.000 12.15237 73 MET A N 1
ATOM 502 C CA . MET A 1 76 ? 10.79108 -4.25329 18.22666 1.000 12.24090 73 MET A CA 1
ATOM 503 C C . MET A 1 76 ? 12.29544 -4.48593 18.31542 1.000 12.07787 73 MET A C 1
ATOM 504 O O . MET A 1 76 ? 13.08543 -3.74041 17.72354 1.000 12.57435 73 MET A O 1
ATOM 509 N N . ALA A 1 77 ? 12.70912 -5.54370 19.02361 1.000 12.46111 74 ALA A N 1
ATOM 510 C CA . ALA A 1 77 ? 14.12761 -5.87114 19.10585 1.000 13.83485 74 ALA A CA 1
ATOM 511 C C . ALA A 1 77 ? 14.73969 -6.03340 17.72093 1.000 12.05367 74 ALA A C 1
ATOM 512 O O . ALA A 1 77 ? 15.81748 -5.49921 17.43987 1.000 12.46997 74 ALA A O 1
ATOM 514 N N . PHE A 1 78 ? 14.05939 -6.76501 16.83196 1.000 13.38534 75 PHE A N 1
ATOM 515 C CA . PHE A 1 78 ? 14.58208 -6.92242 15.47926 1.000 11.54255 75 PHE A CA 1
ATOM 516 C C . PHE A 1 78 ? 14.73268 -5.57279 14.78179 1.000 11.02133 75 PHE A C 1
ATOM 517 O O . PHE A 1 78 ? 15.78303 -5.27876 14.20269 1.000 10.84615 75 PHE A O 1
ATOM 525 N N . PHE A 1 79 ? 13.67636 -4.75092 14.80261 1.000 10.03166 76 PHE A N 1
ATOM 526 C CA . PHE A 1 79 ? 13.73315 -3.43783 14.15536 1.000 8.86128 76 PHE A CA 1
ATOM 527 C C . PHE A 1 79 ? 14.94265 -2.63220 14.62936 1.000 10.99015 76 PHE A C 1
ATOM 528 O O . PHE A 1 79 ? 15.68453 -2.06164 13.82454 1.000 10.74138 76 PHE A O 1
ATOM 536 N N . PHE A 1 80 ? 15.14065 -2.56003 15.94527 1.000 11.50362 77 PHE A N 1
ATOM 537 C CA . PHE A 1 80 ? 16.15802 -1.65540 16.47790 1.000 11.41378 77 PHE A CA 1
ATOM 538 C C . PHE A 1 80 ? 17.57255 -2.18058 16.23927 1.000 11.57481 77 PHE A C 1
ATOM 539 O O . PHE A 1 80 ? 18.46771 -1.41335 15.85936 1.000 13.16601 77 PHE A O 1
ATOM 547 N N . VAL A 1 81 ? 17.78814 -3.48325 16.43014 1.000 11.60571 78 VAL A N 1
ATOM 548 C CA . VAL A 1 81 ? 19.10889 -4.05134 16.16820 1.000 13.16618 78 VAL A CA 1
ATOM 549 C C . VAL A 1 81 ? 19.43681 -4.00111 14.67564 1.000 12.63095 78 VAL A C 1
ATOM 550 O O . VAL A 1 81 ? 20.55089 -3.63939 14.28018 1.000 13.11699 78 VAL A O 1
ATOM 554 N N . PHE A 1 82 ? 18.46568 -4.33301 13.82074 1.000 11.63190 79 PHE A N 1
ATOM 555 C CA . PHE A 1 82 ? 18.69265 -4.28148 12.37717 1.000 11.74550 79 PHE A CA 1
ATOM 556 C C . PHE A 1 82 ? 18.97109 -2.84902 11.93401 1.000 9.64837 79 PHE A C 1
ATOM 557 O O . PHE A 1 82 ? 19.89855 -2.59374 11.15253 1.000 11.39161 79 PHE A O 1
ATOM 565 N N . ASP A 1 83 ? 18.18385 -1.89764 12.45099 1.000 11.49883 80 ASP A N 1
ATOM 566 C CA . ASP A 1 83 ? 18.35111 -0.48511 12.12383 1.000 10.40498 80 ASP A CA 1
ATOM 567 C C . ASP A 1 83 ? 19.78568 -0.03431 12.35463 1.000 9.50128 80 ASP A C 1
ATOM 568 O O . ASP A 1 83 ? 20.39936 0.61213 11.49917 1.000 11.30712 80 ASP A O 1
ATOM 573 N N . ASP A 1 84 ? 20.34028 -0.37322 13.51610 1.000 10.84547 81 ASP A N 1
ATOM 574 C CA . ASP A 1 84 ? 21.64821 0.16114 13.87122 1.000 10.80669 81 ASP A CA 1
ATOM 575 C C . ASP A 1 84 ? 22.77657 -0.43190 13.04604 1.000 11.63241 81 ASP A C 1
ATOM 576 O O . ASP A 1 84 ? 23.83871 0.19023 12.95609 1.000 11.61532 81 ASP A O 1
ATOM 581 N N . GLN A 1 85 ? 22.55360 -1.57779 12.39374 1.000 12.05370 82 GLN A N 1
ATOM 582 C CA . GLN A 1 85 ? 23.58825 -2.15100 11.53946 1.000 12.32158 82 GLN A CA 1
ATOM 583 C C . GLN A 1 85 ? 23.92996 -1.24484 10.36486 1.000 14.02832 82 GLN A C 1
ATOM 584 O O . GLN A 1 85 ? 25.01198 -1.37431 9.78023 1.000 16.90532 82 GLN A O 1
ATOM 590 N N . PHE A 1 86 ? 23.04157 -0.32712 10.01324 1.000 13.40746 83 PHE A N 1
ATOM 591 C CA . PHE A 1 86 ? 23.29473 0.59354 8.92330 1.000 13.79638 83 PHE A CA 1
ATOM 592 C C . PHE A 1 86 ? 24.02729 1.85529 9.36833 1.000 12.69193 83 PHE A C 1
ATOM 593 O O . PHE A 1 86 ? 24.39849 2.66744 8.51262 1.000 15.49467 83 PHE A O 1
ATOM 601 N N . ASP A 1 87 ? 24.24843 2.03171 10.67626 1.000 11.28389 84 ASP A N 1
ATOM 602 C CA . ASP A 1 87 ? 25.01583 3.16492 11.21044 1.000 14.37070 84 ASP A CA 1
ATOM 603 C C . ASP A 1 87 ? 26.50814 2.83523 11.16283 1.000 15.40445 84 ASP A C 1
ATOM 604 O O . ASP A 1 87 ? 27.18970 2.67352 12.18030 1.000 18.79432 84 ASP A O 1
ATOM 609 N N . GLY A 1 88 ? 27.01369 2.75563 9.94128 1.000 15.01860 85 GLY A N 1
ATOM 610 C CA . GLY A 1 88 ? 28.37205 2.33687 9.69418 1.000 16.42728 85 GLY A CA 1
ATOM 611 C C . GLY A 1 88 ? 28.57824 2.26962 8.20025 1.000 18.22671 85 GLY A C 1
ATOM 612 O O . GLY A 1 88 ? 27.79281 2.83177 7.42921 1.000 13.78165 85 GLY A O 1
ATOM 613 N N . PRO A 1 89 ? 29.62278 1.57231 7.75146 1.000 16.62205 86 PRO A N 1
ATOM 614 C CA . PRO A 1 89 ? 29.88776 1.53510 6.30512 1.000 16.14291 86 PRO A CA 1
ATOM 615 C C . PRO A 1 89 ? 28.71095 1.05691 5.47456 1.000 14.89809 86 PRO A C 1
ATOM 616 O O . PRO A 1 89 ? 28.55045 1.51510 4.33613 1.000 15.17934 86 PRO A O 1
ATOM 620 N N . LEU A 1 90 ? 27.87278 0.17078 6.01542 1.000 15.84731 87 LEU A N 1
ATOM 621 C CA . LEU A 1 90 ? 26.73759 -0.32564 5.24389 1.000 14.75755 87 LEU A CA 1
ATOM 622 C C . LEU A 1 90 ? 25.81528 0.80856 4.80672 1.000 13.69432 87 LEU A C 1
ATOM 623 O O . LEU A 1 90 ? 25.31539 0.80704 3.67670 1.000 15.45598 87 LEU A O 1
ATOM 628 N N . GLY A 1 91 ? 25.61646 1.80697 5.66636 1.000 12.83137 88 GLY A N 1
ATOM 629 C CA . GLY A 1 91 ? 24.73954 2.92547 5.35684 1.000 13.96494 88 GLY A CA 1
ATOM 630 C C . GLY A 1 91 ? 25.31673 3.94582 4.41029 1.000 13.59385 88 GLY A C 1
ATOM 631 O O . GLY A 1 91 ? 24.65500 4.94459 4.11051 1.000 14.57128 88 GLY A O 1
ATOM 632 N N . ARG A 1 92 ? 26.53893 3.73380 3.93209 1.000 14.52792 89 ARG A N 1
ATOM 633 C CA . ARG A 1 92 ? 27.11124 4.56711 2.88445 1.000 15.98015 89 ARG A CA 1
ATOM 634 C C . ARG A 1 92 ? 27.38577 3.75921 1.62099 1.000 16.75245 89 ARG A C 1
ATOM 635 O O . ARG A 1 92 ? 28.17925 4.18009 0.77824 1.000 18.03487 89 ARG A O 1
ATOM 643 N N . ASP A 1 93 ? 26.71973 2.61508 1.46284 1.000 15.71522 90 ASP A N 1
ATOM 644 C CA . ASP A 1 93 ? 26.98688 1.69084 0.36139 1.000 13.55415 90 ASP A CA 1
ATOM 645 C C . ASP A 1 93 ? 25.63769 1.19767 -0.13412 1.000 13.26005 90 ASP A C 1
ATOM 646 O O . ASP A 1 93 ? 25.18147 0.10165 0.22242 1.000 13.77473 90 ASP A O 1
ATOM 651 N N . PRO A 1 94 ? 24.95176 1.99378 -0.96127 1.000 11.59067 91 PRO A N 1
ATOM 652 C CA . PRO A 1 94 ? 23.58189 1.62788 -1.36296 1.000 12.43535 91 PRO A CA 1
ATOM 653 C C . PRO A 1 94 ? 23.45588 0.26658 -2.02519 1.000 12.31543 91 PRO A C 1
ATOM 654 O O . PRO A 1 94 ? 22.48321 -0.44725 -1.75447 1.000 11.35018 91 PRO A O 1
ATOM 658 N N . ALA A 1 95 ? 24.39620 -0.11045 -2.89732 1.000 10.35870 92 ALA A N 1
ATOM 659 C CA . ALA A 1 95 ? 24.27922 -1.39839 -3.57609 1.000 9.30163 92 ALA A CA 1
ATOM 660 C C . ALA A 1 95 ? 24.39799 -2.54664 -2.58379 1.000 9.54373 92 ALA A C 1
ATOM 661 O O . ALA A 1 95 ? 23.66432 -3.53761 -2.66521 1.000 10.88902 92 ALA A O 1
ATOM 663 N N . ARG A 1 96 ? 25.30553 -2.42075 -1.62553 1.000 9.90039 93 ARG A N 1
ATOM 664 C CA . ARG A 1 96 ? 25.43960 -3.45190 -0.60537 1.000 13.59800 93 ARG A CA 1
ATOM 665 C C . ARG A 1 96 ? 24.20714 -3.49344 0.29290 1.000 9.93783 93 ARG A C 1
ATOM 666 O O . ARG A 1 96 ? 23.70936 -4.57527 0.63273 1.000 11.61762 93 ARG A O 1
ATOM 674 N N . ALA A 1 97 ? 23.69644 -2.32092 0.67645 1.000 9.80468 94 ALA A N 1
ATOM 675 C CA . ALA A 1 97 ? 22.47073 -2.26721 1.46888 1.000 10.69120 94 ALA A CA 1
ATOM 676 C C . ALA A 1 97 ? 21.30818 -2.93242 0.74321 1.000 11.85961 94 ALA A C 1
ATOM 677 O O . ALA A 1 97 ? 20.55844 -3.69831 1.35293 1.000 11.75672 94 ALA A O 1
ATOM 679 N N . ALA A 1 98 ? 21.16308 -2.67791 -0.56069 1.000 11.53502 95 ALA A N 1
ATOM 680 C CA . ALA A 1 98 ? 20.06559 -3.27615 -1.32055 1.000 11.81552 95 ALA A CA 1
ATOM 681 C C . ALA A 1 98 ? 20.18103 -4.79390 -1.36482 1.000 11.89726 95 ALA A C 1
ATOM 682 O O . ALA A 1 98 ? 19.17175 -5.50285 -1.27933 1.000 12.29003 95 ALA A O 1
ATOM 684 N N A ARG A 1 99 ? 21.40520 -5.31306 -1.50500 0.467 12.23909 96 ARG A N 1
ATOM 685 N N B ARG A 1 99 ? 21.40869 -5.30830 -1.49874 0.533 12.21250 96 ARG A N 1
ATOM 686 C CA A ARG A 1 99 ? 21.59764 -6.75970 -1.55167 0.467 11.91594 96 ARG A CA 1
ATOM 687 C CA B ARG A 1 99 ? 21.61695 -6.75168 -1.56178 0.533 11.93696 96 ARG A CA 1
ATOM 688 C C A ARG A 1 99 ? 21.29325 -7.40175 -0.20825 0.467 12.62514 96 ARG A C 1
ATOM 689 C C B ARG A 1 99 ? 21.32497 -7.41131 -0.21867 0.533 12.61041 96 ARG A C 1
ATOM 690 O O A ARG A 1 99 ? 20.65955 -8.46328 -0.14855 0.467 13.93973 96 ARG A O 1
ATOM 691 O O B ARG A 1 99 ? 20.71006 -8.48426 -0.16771 0.533 13.96426 96 ARG A O 1
ATOM 706 N N . VAL A 1 100 ? 21.74464 -6.77984 0.88121 1.000 10.95487 97 VAL A N 1
ATOM 707 C CA . VAL A 1 100 ? 21.44404 -7.31194 2.20667 1.000 14.74419 97 VAL A CA 1
ATOM 708 C C . VAL A 1 100 ? 19.94078 -7.31375 2.43737 1.000 12.01894 97 VAL A C 1
ATOM 709 O O . VAL A 1 100 ? 19.36914 -8.27554 2.96789 1.000 13.49910 97 VAL A O 1
ATOM 713 N N . CYS A 1 101 ? 19.27305 -6.23970 2.02886 1.000 11.70986 98 CYS A N 1
ATOM 714 C CA . CYS A 1 101 ? 17.84181 -6.14586 2.25535 1.000 12.12609 98 CYS A CA 1
ATOM 715 C C . CYS A 1 101 ? 17.05015 -7.06385 1.33492 1.000 12.00069 98 CYS A C 1
ATOM 716 O O . CYS A 1 101 ? 15.95564 -7.49023 1.70207 1.000 10.18733 98 CYS A O 1
ATOM 719 N N . ARG A 1 102 ? 17.59863 -7.40086 0.16221 1.000 12.76000 99 ARG A N 1
ATOM 720 C CA . ARG A 1 102 ? 16.98707 -8.41075 -0.70104 1.000 12.34325 99 ARG A CA 1
ATOM 721 C C . ARG A 1 102 ? 16.97094 -9.77634 -0.01925 1.000 13.46367 99 ARG A C 1
ATOM 722 O O . ARG A 1 102 ? 16.01314 -10.54416 -0.16755 1.000 14.24774 99 ARG A O 1
ATOM 730 N N . ARG A 1 103 ? 18.02179 -10.08862 0.74575 1.000 13.31082 100 ARG A N 1
ATOM 731 C CA . ARG A 1 103 ? 18.05839 -11.33856 1.50103 1.000 14.97679 100 ARG A CA 1
ATOM 732 C C . ARG A 1 103 ? 16.89999 -11.39984 2.49027 1.000 13.10486 100 ARG A C 1
ATOM 733 O O . ARG A 1 103 ? 16.18796 -12.40717 2.57502 1.000 14.96704 100 ARG A O 1
ATOM 741 N N . LEU A 1 104 ? 16.70066 -10.31975 3.25071 1.000 15.07297 101 LEU A N 1
ATOM 742 C CA . LEU A 1 104 ? 15.60914 -10.26728 4.21641 1.000 14.75668 101 LEU A CA 1
ATOM 743 C C . LEU A 1 104 ? 14.25152 -10.36788 3.52695 1.000 12.66154 101 LEU A C 1
ATOM 744 O O . LEU A 1 104 ? 13.36125 -11.08794 3.99705 1.000 18.26545 101 LEU A O 1
ATOM 749 N N . THR A 1 105 ? 14.08640 -9.67065 2.39889 1.000 12.71141 102 THR A N 1
ATOM 750 C CA . THR A 1 105 ? 12.80928 -9.66720 1.68838 1.000 12.64097 102 THR A CA 1
ATOM 751 C C . THR A 1 105 ? 12.44788 -11.05750 1.17713 1.000 14.07237 102 THR A C 1
ATOM 752 O O . THR A 1 105 ? 11.26176 -11.40196 1.08875 1.000 13.66013 102 THR A O 1
ATOM 756 N N . GLY A 1 106 ? 13.44987 -11.87328 0.84104 1.000 13.25615 103 GLY A N 1
ATOM 757 C CA . GLY A 1 106 ? 13.16054 -13.22495 0.39118 1.000 15.16404 103 GLY A CA 1
ATOM 758 C C . GLY A 1 106 ? 12.48755 -14.05918 1.46059 1.000 16.27438 103 GLY A C 1
ATOM 759 O O . GLY A 1 106 ? 11.67690 -14.93844 1.15676 1.000 15.81022 103 GLY A O 1
ATOM 760 N N . ILE A 1 107 ? 12.81958 -13.80180 2.72302 1.000 13.08233 104 ILE A N 1
ATOM 761 C CA . ILE A 1 107 ? 12.16322 -14.48625 3.82817 1.000 14.41413 104 ILE A CA 1
ATOM 762 C C . ILE A 1 107 ? 10.68504 -14.12241 3.88184 1.000 15.89547 104 ILE A C 1
ATOM 763 O O . ILE A 1 107 ? 9.84035 -14.95413 4.23481 1.000 18.54799 104 ILE A O 1
ATOM 768 N N . VAL A 1 108 ? 10.35961 -12.86034 3.58497 1.000 16.14181 105 VAL A N 1
ATOM 769 C CA . VAL A 1 108 ? 8.97091 -12.41254 3.61329 1.000 18.47017 105 VAL A CA 1
ATOM 770 C C . VAL A 1 108 ? 8.13713 -13.25648 2.66381 1.000 19.22348 105 VAL A C 1
ATOM 771 O O . VAL A 1 108 ? 7.06829 -13.76375 3.02275 1.000 20.82513 105 VAL A O 1
ATOM 775 N N . HIS A 1 109 ? 8.62961 -13.43726 1.44142 1.000 19.20861 106 HIS A N 1
ATOM 776 C CA . HIS A 1 109 ? 7.85092 -14.04311 0.37533 1.000 22.68955 106 HIS A CA 1
ATOM 777 C C . HIS A 1 109 ? 8.06729 -15.54540 0.25371 1.000 26.23970 106 HIS A C 1
ATOM 778 O O . HIS A 1 109 ? 7.69385 -16.13428 -0.76766 1.000 29.18343 106 HIS A O 1
ATOM 785 N N . GLY A 1 110 ? 8.65551 -16.17780 1.26713 1.000 26.75860 107 GLY A N 1
ATOM 786 C CA . GLY A 1 110 ? 8.62358 -17.62457 1.34827 1.000 27.18383 107 GLY A CA 1
ATOM 787 C C . GLY A 1 110 ? 9.94695 -18.33766 1.53146 1.000 22.52718 107 GLY A C 1
ATOM 788 O O . GLY A 1 110 ? 9.97323 -19.46312 2.03479 1.000 36.44943 107 GLY A O 1
ATOM 789 N N . ALA A 1 111 ? 11.04782 -17.71635 1.12463 1.000 26.83651 108 ALA A N 1
ATOM 790 C CA . ALA A 1 111 ? 12.34569 -18.39292 1.08981 1.000 28.80584 108 ALA A CA 1
ATOM 791 C C . ALA A 1 111 ? 12.96640 -18.37599 2.48418 1.000 32.66476 108 ALA A C 1
ATOM 792 O O . ALA A 1 111 ? 13.69546 -17.45281 2.85149 1.000 30.34904 108 ALA A O 1
ATOM 794 N N . GLY A 1 112 ? 12.68574 -19.42293 3.26694 1.000 30.21817 109 GLY A N 1
ATOM 795 C CA . GLY A 1 112 ? 13.20267 -19.54292 4.61375 1.000 28.90233 109 GLY A CA 1
ATOM 796 C C . GLY A 1 112 ? 14.71802 -19.54314 4.64375 1.000 27.19938 109 GLY A C 1
ATOM 797 O O . GLY A 1 112 ? 15.37227 -20.05166 3.72839 1.000 33.29084 109 GLY A O 1
ATOM 798 N N . PRO A 1 113 ? 15.31620 -18.96352 5.69129 1.000 26.53121 110 PRO A N 1
ATOM 799 C CA . PRO A 1 113 ? 16.77837 -18.82224 5.68110 1.000 23.76451 110 PRO A CA 1
ATOM 800 C C . PRO A 1 113 ? 17.52072 -20.12425 5.92996 1.000 21.25571 110 PRO A C 1
ATOM 801 O O . PRO A 1 113 ? 18.65152 -20.27611 5.44766 1.000 24.24569 110 PRO A O 1
ATOM 805 N N . GLY A 1 114 ? 16.92219 -21.06982 6.64948 1.000 20.09974 111 GLY A N 1
ATOM 806 C CA . GLY A 1 114 ? 17.56311 -22.33594 6.91656 1.000 20.05776 111 GLY A CA 1
ATOM 807 C C . GLY A 1 114 ? 18.42137 -22.26948 8.15842 1.000 16.73753 111 GLY A C 1
ATOM 808 O O . GLY A 1 114 ? 18.68578 -21.19036 8.69447 1.000 19.71216 111 GLY A O 1
ATOM 809 N N . PRO A 1 115 ? 18.86879 -23.42634 8.64652 1.000 17.82278 112 PRO A N 1
ATOM 810 C CA . PRO A 1 115 ? 19.68389 -23.44392 9.86472 1.000 18.64288 112 PRO A CA 1
ATOM 811 C C . PRO A 1 115 ? 21.00101 -22.72050 9.63708 1.000 14.35023 112 PRO A C 1
ATOM 812 O O . PRO A 1 115 ? 21.57048 -22.75606 8.54212 1.000 15.33216 112 PRO A O 1
ATOM 816 N N . GLY A 1 116 ? 21.46054 -22.03510 10.68199 1.000 17.16290 113 GLY A N 1
ATOM 817 C CA . GLY A 1 116 ? 22.74992 -21.36453 10.63918 1.000 14.32158 113 GLY A CA 1
ATOM 818 C C . GLY A 1 116 ? 22.77604 -20.05963 9.88117 1.000 15.20878 113 GLY A C 1
ATOM 819 O O . GLY A 1 116 ? 23.85843 -19.52300 9.63754 1.000 17.69970 113 GLY A O 1
ATOM 820 N N . ALA A 1 117 ? 21.62140 -19.52650 9.49005 1.000 18.60413 114 ALA A N 1
ATOM 821 C CA . ALA A 1 117 ? 21.60447 -18.20504 8.88926 1.000 18.15889 114 ALA A CA 1
ATOM 822 C C . ALA A 1 117 ? 22.02263 -17.15714 9.91891 1.000 17.52439 114 ALA A C 1
ATOM 823 O O . ALA A 1 117 ? 22.08134 -17.41410 11.12389 1.000 15.03930 114 ALA A O 1
ATOM 825 N N . ASP A 1 118 ? 22.31286 -15.95600 9.42913 1.000 18.51789 115 ASP A N 1
ATOM 826 C CA . ASP A 1 118 ? 22.73203 -14.88658 10.31912 1.000 16.65959 115 ASP A CA 1
ATOM 827 C C . ASP A 1 118 ? 21.61067 -14.51061 11.29002 1.000 18.92594 115 ASP A C 1
ATOM 828 O O . ASP A 1 118 ? 20.42515 -14.77734 11.05388 1.000 15.18397 115 ASP A O 1
ATOM 833 N N . ALA A 1 119 ? 22.00384 -13.85726 12.38815 1.000 17.66173 116 ALA A N 1
ATOM 834 C CA . ALA A 1 119 ? 21.07262 -13.58703 13.47996 1.000 15.96267 116 ALA A CA 1
ATOM 835 C C . ALA A 1 119 ? 19.91175 -12.70402 13.03923 1.000 18.45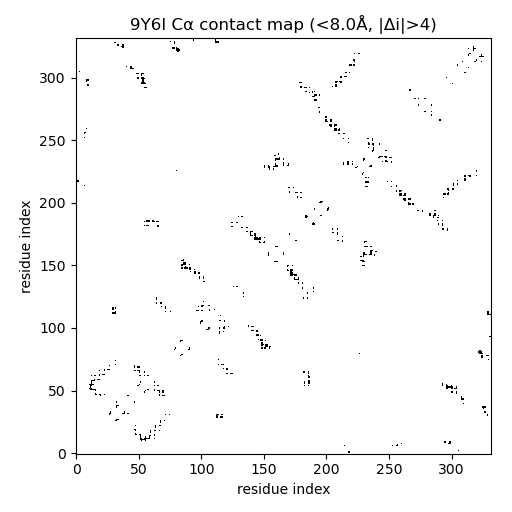106 116 ALA A C 1
ATOM 836 O O . ALA A 1 119 ? 18.78616 -12.86877 13.51998 1.000 15.27449 116 ALA A O 1
ATOM 838 N N . CYS A 1 120 ? 20.16286 -11.74477 12.14966 1.000 17.48290 117 CYS A N 1
ATOM 839 C CA . CYS A 1 120 ? 19.06959 -10.89014 11.69518 1.000 17.79227 117 CYS A CA 1
ATOM 840 C C . CYS A 1 120 ? 18.07707 -11.67270 10.84153 1.000 14.77045 117 CYS A C 1
ATOM 841 O O . CYS A 1 120 ? 16.85834 -11.52797 11.00200 1.000 15.30363 117 CYS A O 1
ATOM 844 N N . SER A 1 121 ? 18.57663 -12.51762 9.93339 1.000 14.30008 118 SER A N 1
ATOM 845 C CA . SER A 1 121 ? 17.67929 -13.35877 9.14098 1.000 15.73649 118 SER A CA 1
ATOM 846 C C . SER A 1 121 ? 16.89813 -14.32529 10.02037 1.000 14.70906 118 SER A C 1
ATOM 847 O O . SER A 1 121 ? 15.69458 -14.52126 9.82033 1.000 15.13954 118 SER A O 1
ATOM 850 N N . ALA A 1 122 ? 17.56957 -14.95823 10.98628 1.000 15.96353 119 ALA A N 1
ATOM 851 C CA . ALA A 1 122 ? 16.87694 -15.90870 11.84845 1.000 14.99398 119 ALA A CA 1
ATOM 852 C C . ALA A 1 122 ? 15.83984 -15.21788 12.72558 1.000 14.13704 119 ALA A C 1
ATOM 853 O O . ALA A 1 122 ? 14.72533 -15.72602 12.89023 1.000 16.34132 119 ALA A O 1
ATOM 855 N N . ALA A 1 123 ? 16.18080 -14.05513 13.28942 1.000 15.41857 120 ALA A N 1
ATOM 856 C CA . ALA A 1 123 ? 15.23076 -13.34573 14.12999 1.000 14.50485 120 ALA A CA 1
ATOM 857 C C . ALA A 1 123 ? 14.02329 -12.90116 13.32237 1.000 13.53155 120 ALA A C 1
ATOM 858 O O . ALA A 1 123 ? 12.87978 -13.06897 13.75945 1.000 14.74654 120 ALA A O 1
ATOM 860 N N . PHE A 1 124 ? 14.26344 -12.33319 12.13727 1.000 13.71131 121 PHE A N 1
ATOM 861 C CA . PHE A 1 124 ? 13.14458 -11.91813 11.30953 1.000 11.06864 121 PHE A CA 1
ATOM 862 C C . PHE A 1 124 ? 12.26113 -13.10244 10.94502 1.000 13.89866 121 PHE A C 1
ATOM 863 O O . PHE A 1 124 ? 11.02941 -13.01152 11.01797 1.000 13.03578 121 PHE A O 1
ATOM 871 N N . ALA A 1 125 ? 12.87155 -14.21569 10.53188 1.000 12.90977 122 ALA A N 1
ATOM 872 C CA . ALA A 1 125 ? 12.08091 -15.37613 10.13182 1.000 12.13620 122 ALA A CA 1
ATOM 873 C C . ALA A 1 125 ? 11.19220 -15.85572 11.27418 1.000 12.62440 122 ALA A C 1
ATOM 874 O O . ALA A 1 125 ? 10.03353 -16.23757 11.05678 1.000 14.52107 122 ALA A O 1
ATOM 876 N N . ASP A 1 126 ? 11.70220 -15.79178 12.50669 1.000 13.11306 123 ASP A N 1
ATOM 877 C CA . ASP A 1 126 ? 10.91455 -16.19806 13.66352 1.000 14.85798 123 ASP A CA 1
ATOM 878 C C . ASP A 1 126 ? 9.75812 -15.23142 13.91213 1.000 14.91720 123 ASP A C 1
ATOM 879 O O . ASP A 1 126 ? 8.62040 -15.66414 14.13145 1.000 14.43376 123 ASP A O 1
ATOM 884 N N . VAL A 1 127 ? 10.03300 -13.91869 13.88484 1.000 14.58106 124 VAL A N 1
ATOM 885 C CA . VAL A 1 127 ? 8.97995 -12.91789 14.05960 1.000 14.33826 124 VAL A CA 1
ATOM 886 C C . VAL A 1 127 ? 7.90173 -13.06983 12.99270 1.000 11.87808 124 VAL A C 1
ATOM 887 O O . VAL A 1 127 ? 6.70138 -13.02423 13.28902 1.000 13.09097 124 VAL A O 1
ATOM 891 N N . TRP A 1 128 ? 8.31382 -13.27498 11.74228 1.000 12.58490 125 TRP A N 1
ATOM 892 C CA . TRP A 1 128 ? 7.36028 -13.33526 10.64212 1.000 11.56079 125 TRP A CA 1
ATOM 893 C C . TRP A 1 128 ? 6.51414 -14.60393 10.70991 1.000 13.45170 125 TRP A C 1
ATOM 894 O O . TRP A 1 128 ? 5.30171 -14.56518 10.45941 1.000 14.52116 125 TRP A O 1
ATOM 905 N N . ALA A 1 129 ? 7.13735 -15.73988 11.04896 1.000 15.41428 126 ALA A N 1
ATOM 906 C CA . ALA A 1 129 ? 6.37199 -16.97193 11.21965 1.000 16.02361 126 ALA A CA 1
ATOM 907 C C . ALA A 1 129 ? 5.34851 -16.84089 12.33866 1.000 15.86845 126 ALA A C 1
ATOM 908 O O . ALA A 1 129 ? 4.18674 -17.23915 12.17614 1.000 16.24739 126 ALA A O 1
ATOM 910 N N . ARG A 1 130 ? 5.75324 -16.27894 13.47992 1.000 14.07154 127 ARG A N 1
ATOM 911 C CA . ARG A 1 130 ? 4.81108 -16.08436 14.57885 1.000 15.45986 127 ARG A CA 1
ATOM 912 C C . ARG A 1 130 ? 3.71589 -15.09698 14.20011 1.000 17.86458 127 ARG A C 1
ATOM 913 O O . ARG A 1 130 ? 2.56591 -15.23939 14.63519 1.000 20.22075 127 ARG A O 1
ATOM 921 N N . SER A 1 131 ? 4.06165 -14.08719 13.39354 1.000 16.73877 128 SER A N 1
ATOM 922 C CA . SER A 1 131 ? 3.09538 -13.06498 13.00090 1.000 15.73949 128 SER A CA 1
ATOM 923 C C . SER A 1 131 ? 1.98199 -13.64743 12.14645 1.000 13.66140 128 SER A C 1
ATOM 924 O O . SER A 1 131 ? 0.80726 -13.31532 12.33998 1.000 17.13421 128 SER A O 1
ATOM 927 N N . THR A 1 132 ? 2.33252 -14.50019 11.18525 1.000 13.92157 129 THR A N 1
ATOM 928 C CA . THR A 1 132 ? 1.35961 -14.98910 10.21689 1.000 16.19698 129 THR A CA 1
ATOM 929 C C . THR A 1 132 ? 0.60244 -16.21695 10.69421 1.000 19.28868 129 THR A C 1
ATOM 930 O O . THR A 1 132 ? -0.41686 -16.56577 10.09023 1.000 18.29574 129 THR A O 1
ATOM 934 N N . ASP A 1 133 ? 1.08178 -16.89019 11.74134 1.000 18.82523 130 ASP A N 1
ATOM 935 C CA . ASP A 1 133 ? 0.42153 -18.09792 12.22897 1.000 21.25942 130 ASP A CA 1
ATOM 936 C C . ASP A 1 133 ? -0.98842 -17.79303 12.71639 1.000 21.79279 130 ASP A C 1
ATOM 937 O O . ASP A 1 133 ? -1.17009 -17.14769 13.75374 1.000 24.00595 130 ASP A O 1
ATOM 942 N N . GLY A 1 134 ? -1.99042 -18.25526 11.97149 1.000 21.24746 131 GLY A N 1
ATOM 943 C CA . GLY A 1 134 ? -3.37857 -18.01661 12.30999 1.000 20.93194 131 GLY A CA 1
ATOM 944 C C . GLY A 1 134 ? -3.92119 -16.66156 11.90892 1.000 22.22684 131 GLY A C 1
ATOM 945 O O . GLY A 1 134 ? -5.07077 -16.34448 12.24658 1.000 23.95684 131 GLY A O 1
ATOM 946 N N . ALA A 1 135 ? -3.13631 -15.85421 11.19916 1.000 19.82932 132 ALA A N 1
ATOM 947 C CA . ALA A 1 135 ? -3.57753 -14.53722 10.76710 1.000 16.06386 132 ALA A CA 1
ATOM 948 C C . ALA A 1 135 ? -4.49205 -14.64199 9.54712 1.000 12.65439 132 ALA A C 1
ATOM 949 O O . ALA A 1 135 ? -4.41394 -15.59216 8.76279 1.000 15.86372 132 ALA A O 1
ATOM 951 N N . HIS A 1 136 ? -5.36158 -13.64797 9.39906 1.000 16.08474 133 HIS A N 1
ATOM 952 C CA . HIS A 1 136 ? -6.24002 -13.56661 8.24307 1.000 15.53786 133 HIS A CA 1
ATOM 953 C C . HIS A 1 136 ? -5.39816 -13.36758 6.98259 1.000 15.70165 133 HIS A C 1
ATOM 954 O O . HIS A 1 136 ? -4.41848 -12.61555 7.00426 1.000 12.69550 133 HIS A O 1
ATOM 961 N N . PRO A 1 137 ? -5.74605 -14.01341 5.86767 1.000 12.11985 134 PRO A N 1
ATOM 962 C CA . PRO A 1 137 ? -4.92040 -13.86843 4.65051 1.000 14.93189 134 PRO A CA 1
ATOM 963 C C . PRO A 1 137 ? -4.82543 -12.44059 4.12412 1.000 9.67332 134 PRO A C 1
ATOM 964 O O . PRO A 1 137 ? -3.81343 -12.08786 3.50071 1.000 12.75994 134 PRO A O 1
ATOM 968 N N . GLY A 1 138 ? -5.84753 -11.61141 4.33679 1.000 12.15616 135 GLY A N 1
ATOM 969 C CA . GLY A 1 138 ? -5.73298 -10.21355 3.94811 1.000 12.57796 135 GLY A CA 1
ATOM 970 C C . GLY A 1 138 ? -4.67843 -9.46967 4.74998 1.000 12.24329 135 GLY A C 1
ATOM 971 O O . GLY A 1 138 ? -3.96491 -8.61626 4.21388 1.000 13.78994 135 GLY A O 1
ATOM 972 N N . TRP A 1 139 ? -4.59263 -9.75758 6.04909 1.000 9.58082 136 TRP A N 1
ATOM 973 C CA . TRP A 1 139 ? -3.54838 -9.18774 6.89595 1.000 9.25501 136 TRP A CA 1
ATOM 974 C C . TRP A 1 139 ? -2.16644 -9.64170 6.44101 1.000 10.87557 136 TRP A C 1
ATOM 975 O O . TRP A 1 139 ? -1.22933 -8.83620 6.38003 1.000 10.77612 136 TRP A O 1
ATOM 986 N N . VAL A 1 140 ? -2.01274 -10.93261 6.13421 1.000 10.25113 137 VAL A N 1
ATOM 987 C CA . VAL A 1 140 ? -0.71686 -11.46016 5.70629 1.000 12.41240 137 VAL A CA 1
ATOM 988 C C . VAL A 1 140 ? -0.25857 -10.78202 4.42039 1.000 10.56926 137 VAL A C 1
ATOM 989 O O . VAL A 1 140 ? 0.89891 -10.36787 4.30103 1.000 11.60115 137 VAL A O 1
ATOM 993 N N . ALA A 1 141 ? -1.15350 -10.65747 3.43845 1.000 11.73042 138 ALA A N 1
ATOM 994 C CA . ALA A 1 141 ? -0.75564 -10.06286 2.16647 1.000 11.96511 138 ALA A CA 1
ATOM 995 C C . ALA A 1 141 ? -0.32795 -8.61007 2.34870 1.000 9.82751 138 ALA A C 1
ATOM 996 O O . ALA A 1 141 ? 0.71895 -8.17796 1.82964 1.000 9.54156 138 ALA A O 1
ATOM 998 N N . ARG A 1 142 ? -1.14508 -7.83359 3.06504 1.000 9.13699 139 ARG A N 1
ATOM 999 C CA . ARG A 1 142 ? -0.82385 -6.42675 3.26786 1.000 7.45758 139 ARG A CA 1
ATOM 1000 C C . ARG A 1 142 ? 0.48628 -6.27319 4.02017 1.000 7.81343 139 ARG A C 1
ATOM 1001 O O . ARG A 1 142 ? 1.35935 -5.50250 3.61060 1.000 9.13918 139 ARG A O 1
ATOM 1009 N N . THR A 1 143 ? 0.64641 -7.01402 5.12192 1.000 7.92450 140 THR A N 1
ATOM 1010 C CA . THR A 1 143 ? 1.83622 -6.87975 5.96285 1.000 8.94269 140 THR A CA 1
ATOM 1011 C C . THR A 1 143 ? 3.08900 -7.37693 5.25016 1.000 8.95648 140 THR A C 1
ATOM 1012 O O . THR A 1 143 ? 4.17603 -6.82442 5.46657 1.000 8.18973 140 THR A O 1
ATOM 1016 N N . ALA A 1 144 ? 2.96667 -8.39489 4.38757 1.000 10.00047 141 ALA A N 1
ATOM 1017 C CA . ALA A 1 144 ? 4.10517 -8.80966 3.57176 1.000 8.45231 141 ALA A CA 1
ATOM 1018 C C . ALA A 1 144 ? 4.62038 -7.66109 2.71069 1.000 8.82870 141 ALA A C 1
ATOM 1019 O O . ALA A 1 144 ? 5.83657 -7.46953 2.56389 1.000 8.94451 141 ALA A O 1
ATOM 1021 N N . HIS A 1 145 ? 3.70995 -6.88943 2.12092 1.000 8.27960 142 HIS A N 1
ATOM 1022 C CA . HIS A 1 145 ? 4.13520 -5.76074 1.30072 1.000 7.38135 142 HIS A CA 1
ATOM 1023 C C . HIS A 1 145 ? 4.68810 -4.61737 2.15415 1.000 7.33046 142 HIS A C 1
ATOM 1024 O O . HIS A 1 145 ? 5.60744 -3.91411 1.71669 1.000 7.95303 142 HIS A O 1
ATOM 1031 N N . GLU A 1 146 ? 4.14174 -4.41856 3.35762 1.000 7.36084 143 GLU A N 1
ATOM 1032 C CA . GLU A 1 146 ? 4.73189 -3.47657 4.30669 1.000 7.36938 143 GLU A CA 1
ATOM 1033 C C . GLU A 1 146 ? 6.18779 -3.83640 4.61818 1.000 7.94212 143 GLU A C 1
ATOM 1034 O O . GLU A 1 146 ? 7.07330 -2.96683 4.58515 1.000 7.41453 143 GLU A O 1
ATOM 1040 N N . TRP A 1 147 ? 6.46899 -5.12383 4.89839 1.000 7.06610 144 TRP A N 1
ATOM 1041 C CA . TRP A 1 147 ? 7.84991 -5.53150 5.16825 1.000 8.17368 144 TRP A CA 1
ATOM 1042 C C . TRP A 1 147 ? 8.73508 -5.27712 3.95493 1.000 6.96855 144 TRP A C 1
ATOM 1043 O O . TRP A 1 147 ? 9.87203 -4.81190 4.07945 1.000 7.23674 144 TRP A O 1
ATOM 1054 N N . GLU A 1 148 ? 8.22117 -5.55789 2.76448 1.000 6.89027 145 GLU A N 1
ATOM 1055 C CA . GLU A 1 148 ? 8.98019 -5.31080 1.54686 1.000 8.19586 145 GLU A CA 1
ATOM 1056 C C . GLU A 1 148 ? 9.39669 -3.84674 1.44176 1.000 7.52193 145 GLU A C 1
ATOM 1057 O O . GLU A 1 148 ? 10.55780 -3.54411 1.14677 1.000 7.74923 145 GLU A O 1
ATOM 1063 N N . TYR A 1 149 ? 8.46287 -2.92810 1.69117 1.000 7.58500 146 TYR A N 1
ATOM 1064 C CA . TYR A 1 149 ? 8.77485 -1.50340 1.62982 1.000 6.76038 146 TYR A CA 1
ATOM 1065 C C . TYR A 1 149 ? 9.83070 -1.14585 2.67295 1.000 6.83194 146 TYR A C 1
ATOM 1066 O O . TYR A 1 149 ? 10.81204 -0.45062 2.36634 1.000 7.09843 146 TYR A O 1
ATOM 1075 N N . TYR A 1 150 ? 9.67450 -1.66189 3.90086 1.000 7.59579 147 TYR A N 1
ATOM 1076 C CA . TYR A 1 150 ? 10.63081 -1.37426 4.96525 1.000 7.46503 147 TYR A CA 1
ATOM 1077 C C . TYR A 1 150 ? 12.04353 -1.77384 4.55772 1.000 8.32918 147 TYR A C 1
ATOM 1078 O O . TYR A 1 150 ? 12.99576 -0.98935 4.69891 1.000 8.18106 147 TYR A O 1
ATOM 1087 N N . PHE A 1 151 ? 12.20966 -3.00564 4.07123 1.000 7.26430 148 PHE A N 1
ATOM 1088 C CA . PHE A 1 151 ? 13.54465 -3.47494 3.72162 1.000 8.82583 148 PHE A CA 1
ATOM 1089 C C . PHE A 1 151 ? 14.09006 -2.72223 2.51442 1.000 8.14321 148 PHE A C 1
ATOM 1090 O O . PHE A 1 151 ? 15.27118 -2.35584 2.48708 1.000 8.09717 148 PHE A O 1
ATOM 1098 N N . ALA A 1 152 ? 13.24260 -2.45433 1.51605 1.000 7.96239 149 ALA A N 1
ATOM 1099 C CA . ALA A 1 152 ? 13.72850 -1.84491 0.27900 1.000 7.96419 149 ALA A CA 1
ATOM 1100 C C . ALA A 1 152 ? 14.10571 -0.38127 0.46273 1.000 9.02005 149 ALA A C 1
ATOM 1101 O O . ALA A 1 152 ? 14.91040 0.14694 -0.31310 1.000 11.08262 149 ALA A O 1
ATOM 1103 N N . ALA A 1 153 ? 13.51604 0.29580 1.44591 1.000 8.44458 150 ALA A N 1
ATOM 1104 C CA . ALA A 1 153 ? 13.75650 1.71549 1.63557 1.000 12.22863 150 ALA A CA 1
ATOM 1105 C C . ALA A 1 153 ? 15.14221 2.00774 2.19932 1.000 8.63313 150 ALA A C 1
ATOM 1106 O O . ALA A 1 153 ? 15.65980 3.11420 1.99526 1.000 8.61393 150 ALA A O 1
ATOM 1108 N N . GLN A 1 154 ? 15.77096 1.04158 2.88177 1.000 9.77109 151 GLN A N 1
ATOM 1109 C CA . GLN A 1 154 ? 17.02622 1.33055 3.57114 1.000 8.24327 151 GLN A CA 1
ATOM 1110 C C . GLN A 1 154 ? 18.10024 1.83626 2.61009 1.000 8.47002 151 GLN A C 1
ATOM 1111 O O . GLN A 1 154 ? 18.83944 2.77742 2.93441 1.000 9.83404 151 GLN A O 1
ATOM 1117 N N . ALA A 1 155 ? 18.20036 1.23191 1.42059 1.000 8.60548 152 ALA A N 1
ATOM 1118 C CA . ALA A 1 155 ? 19.23967 1.65540 0.47923 1.000 11.04838 152 ALA A CA 1
ATOM 1119 C C . ALA A 1 155 ? 19.02561 3.08531 -0.00994 1.000 7.29457 152 ALA A C 1
ATOM 1120 O O . ALA A 1 155 ? 19.99229 3.76619 -0.38302 1.000 8.33533 152 ALA A O 1
ATOM 1122 N N . HIS A 1 156 ? 17.76956 3.56070 -0.03618 1.000 7.43701 153 HIS A N 1
ATOM 1123 C CA . HIS A 1 156 ? 17.52390 4.93588 -0.44906 1.000 7.72444 153 HIS A CA 1
ATOM 1124 C C . HIS A 1 156 ? 17.94504 5.93437 0.60326 1.000 6.99711 153 HIS A C 1
ATOM 1125 O O . HIS A 1 156 ? 18.40869 7.03006 0.25494 1.000 8.07952 153 HIS A O 1
ATOM 1132 N N . GLU A 1 157 ? 17.84342 5.55752 1.87646 1.000 7.82596 154 GLU A N 1
ATOM 1133 C CA . GLU A 1 157 ? 18.42295 6.37960 2.92673 1.000 8.70518 154 GLU A CA 1
ATOM 1134 C C . GLU A 1 157 ? 19.93643 6.49693 2.74773 1.000 10.00474 154 GLU A C 1
ATOM 1135 O O . GLU A 1 157 ? 20.51036 7.57682 2.94863 1.000 9.92513 154 GLU A O 1
ATOM 1141 N N . ALA A 1 158 ? 20.59921 5.40145 2.33928 1.000 9.97680 155 ALA A N 1
ATOM 1142 C CA . ALA A 1 158 ? 22.03968 5.43606 2.07509 1.000 9.79636 155 ALA A CA 1
ATOM 1143 C C . ALA A 1 158 ? 22.38379 6.33296 0.88434 1.000 9.05115 155 ALA A C 1
ATOM 1144 O O . ALA A 1 158 ? 23.35752 7.09602 0.94080 1.000 9.78291 155 ALA A O 1
ATOM 1146 N N . ILE A 1 159 ? 21.60989 6.25694 -0.19937 1.000 8.75311 156 ILE A N 1
ATOM 1147 C CA . ILE A 1 159 ? 21.76833 7.19053 -1.31070 1.000 8.22504 156 ILE A CA 1
ATOM 1148 C C . ILE A 1 159 ? 21.71280 8.63529 -0.81601 1.000 10.02200 156 ILE A C 1
ATOM 1149 O O . ILE A 1 159 ? 22.55553 9.46979 -1.18023 1.000 10.32435 156 ILE A O 1
ATOM 1154 N N . ASN A 1 160 ? 20.72438 8.95387 0.03078 1.000 9.23184 157 ASN A N 1
ATOM 1155 C CA . ASN A 1 160 ? 20.59372 10.32915 0.50259 1.000 9.46242 157 ASN A CA 1
ATOM 1156 C C . ASN A 1 160 ? 21.78073 10.74345 1.36163 1.000 12.06673 157 ASN A C 1
ATOM 1157 O O . ASN A 1 160 ? 22.21755 11.89742 1.29501 1.000 10.89849 157 ASN A O 1
ATOM 1162 N N . ARG A 1 161 ? 22.30844 9.82371 2.17362 1.000 9.13752 158 ARG A N 1
ATOM 1163 C CA . ARG A 1 161 ? 23.49157 10.13646 2.97324 1.000 9.91700 158 ARG A CA 1
ATOM 1164 C C . ARG A 1 161 ? 24.66929 10.52324 2.08909 1.000 14.30077 158 ARG A C 1
ATOM 1165 O O . ARG A 1 161 ? 25.40892 11.46669 2.40104 1.000 13.05927 158 ARG A O 1
ATOM 1173 N N . LEU A 1 162 ? 24.86995 9.79843 0.98503 1.000 11.54329 159 LEU A N 1
ATOM 1174 C CA . LEU A 1 162 ? 25.95623 10.14163 0.07045 1.000 11.69377 159 LEU A CA 1
ATOM 1175 C C . LEU A 1 162 ? 25.71535 11.49029 -0.58342 1.000 14.99536 159 LEU A C 1
ATOM 1176 O O . LEU A 1 162 ? 26.66108 12.25310 -0.81993 1.000 15.22392 159 LEU A O 1
ATOM 1181 N N . ARG A 1 163 ? 24.45616 11.81119 -0.87435 1.000 10.58017 160 ARG A N 1
ATOM 1182 C CA . ARG A 1 163 ? 24.15926 13.09591 -1.48781 1.000 13.10618 160 ARG A CA 1
ATOM 1183 C C . ARG A 1 163 ? 24.48005 14.23901 -0.53413 1.000 12.07332 160 ARG A C 1
ATOM 1184 O O . ARG A 1 163 ? 24.99585 15.28149 -0.95401 1.000 13.38148 160 ARG A O 1
ATOM 1192 N N . GLY A 1 164 ? 24.17197 14.06814 0.74937 1.000 11.13154 161 GLY A N 1
ATOM 1193 C CA . GLY A 1 164 ? 24.52328 15.06626 1.73892 1.000 11.61610 161 GLY A CA 1
ATOM 1194 C C . GLY A 1 164 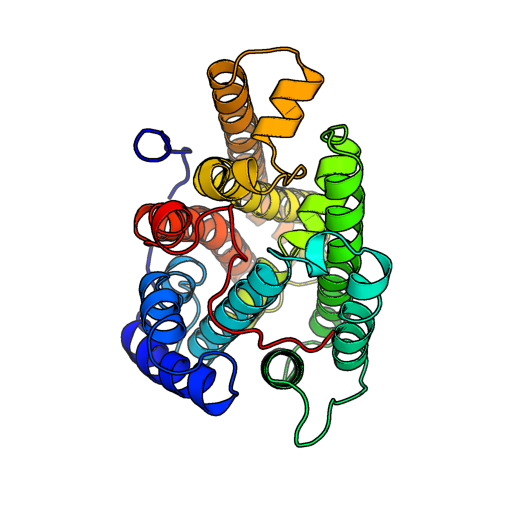? 23.61170 16.26645 1.80310 1.000 15.44893 161 GLY A C 1
ATOM 1195 O O . GLY A 1 164 ? 23.97034 17.25984 2.44166 1.000 15.78919 161 GLY A O 1
ATOM 1196 N N . THR A 1 165 ? 22.43454 16.20485 1.18350 1.000 11.66768 162 THR A N 1
ATOM 1197 C CA . THR A 1 165 ? 21.41240 17.22296 1.36542 1.000 11.59563 162 THR A CA 1
ATOM 1198 C C . THR A 1 165 ? 20.08727 16.52725 1.65512 1.000 12.39262 162 THR A C 1
ATOM 1199 O O . THR A 1 165 ? 19.81871 15.44841 1.10870 1.000 14.03236 162 THR A O 1
ATOM 1203 N N . PRO A 1 166 ? 19.25217 17.11163 2.50758 1.000 10.34894 163 PRO A N 1
ATOM 1204 C CA . PRO A 1 166 ? 17.92068 16.53162 2.73128 1.000 13.38245 163 PRO A CA 1
ATOM 1205 C C . PRO A 1 166 ? 17.09389 16.62077 1.46328 1.000 12.23187 163 PRO A C 1
ATOM 1206 O O . PRO A 1 166 ? 17.29192 17.50596 0.62922 1.000 14.43952 163 PRO A O 1
ATOM 1210 N N . GLY A 1 167 ? 16.17300 15.67540 1.31101 1.000 12.53886 164 GLY A N 1
ATOM 1211 C CA . GLY A 1 167 ? 15.23634 15.75060 0.21293 1.000 14.28553 164 GLY A CA 1
ATOM 1212 C C . GLY A 1 167 ? 14.16890 16.80353 0.45810 1.000 11.08669 164 GLY A C 1
ATOM 1213 O O . GLY A 1 167 ? 14.06232 17.38575 1.54103 1.000 12.52411 164 GLY A O 1
ATOM 1214 N N . ASP A 1 168 ? 13.36915 17.05908 -0.58032 1.000 12.57630 165 ASP A N 1
ATOM 1215 C CA . ASP A 1 168 ? 12.14789 17.82346 -0.36675 1.000 12.37754 165 ASP A CA 1
ATOM 1216 C C . ASP A 1 168 ? 11.15627 17.00533 0.46197 1.000 13.31445 165 ASP A C 1
ATOM 1217 O O . ASP A 1 168 ? 11.35204 15.81324 0.71677 1.000 12.58221 165 ASP A O 1
ATOM 1222 N N . MET A 1 169 ? 10.07952 17.66339 0.89901 1.000 12.33353 166 MET A N 1
ATOM 1223 C CA . MET A 1 169 ? 9.14356 17.01185 1.81458 1.000 13.30680 166 MET A CA 1
ATOM 1224 C C . MET A 1 169 ? 8.57509 15.72851 1.21681 1.000 10.50446 166 MET A C 1
ATOM 1225 O O . MET A 1 169 ? 8.46752 14.70940 1.91190 1.000 9.97391 166 MET A O 1
ATOM 1230 N N . GLU A 1 170 ? 8.21185 15.75429 -0.06796 1.000 10.28005 167 GLU A N 1
ATOM 1231 C CA . GLU A 1 170 ? 7.60257 14.57868 -0.68372 1.000 10.72394 167 GLU A CA 1
ATOM 1232 C C . GLU A 1 170 ? 8.57292 13.40758 -0.70796 1.000 9.22228 167 GLU A C 1
ATOM 1233 O O . GLU A 1 170 ? 8.20858 12.27369 -0.35702 1.000 9.68938 167 GLU A O 1
ATOM 1239 N N . SER A 1 171 ? 9.82666 13.66844 -1.07951 1.000 8.94743 168 SER A N 1
ATOM 1240 C CA . SER A 1 171 ? 10.80374 12.58967 -1.13998 1.000 8.76325 168 SER A CA 1
ATOM 1241 C C . SER A 1 171 ? 11.23333 12.14175 0.24646 1.000 8.73743 168 SER A C 1
ATOM 1242 O O . SER A 1 171 ? 11.48830 10.95139 0.45886 1.000 9.07482 168 SER A O 1
ATOM 1245 N N . TYR A 1 172 ? 11.34153 13.07570 1.19406 1.000 9.53474 169 TYR A N 1
ATOM 1246 C CA . TYR A 1 172 ? 11.54994 12.69792 2.58826 1.000 9.36122 169 TYR A CA 1
ATOM 1247 C C . TYR A 1 172 ? 10.47623 11.72650 3.05630 1.000 9.73036 169 TYR A C 1
ATOM 1248 O O . TYR A 1 172 ? 10.78635 10.68282 3.64309 1.000 9.29463 169 TYR A O 1
ATOM 1257 N N . LEU A 1 173 ? 9.20707 12.04447 2.80427 1.000 8.91760 170 LEU A N 1
ATOM 1258 C CA . LEU A 1 173 ? 8.15338 11.16238 3.29684 1.000 8.94471 170 LEU A CA 1
ATOM 1259 C C . LEU A 1 173 ? 8.24598 9.77761 2.66522 1.000 9.13977 170 LEU A C 1
ATOM 1260 O O . LEU A 1 173 ? 8.02651 8.76914 3.33726 1.000 8.69447 170 LEU A O 1
ATOM 1265 N N . GLN A 1 174 ? 8.56101 9.70946 1.36871 1.000 8.13783 171 GLN A N 1
ATOM 1266 C CA . GLN A 1 174 ? 8.64226 8.41611 0.69876 1.000 9.31789 171 GLN A CA 1
ATOM 1267 C C . GLN A 1 174 ? 9.73110 7.53708 1.29508 1.000 7.78033 171 GLN A C 1
ATOM 1268 O O . GLN A 1 174 ? 9.54142 6.32226 1.43456 1.000 9.54401 171 GLN A O 1
ATOM 1274 N N . VAL A 1 175 ? 10.89506 8.11329 1.59215 1.000 7.88748 172 VAL A N 1
ATOM 1275 C CA . VAL A 1 175 ? 11.96881 7.30536 2.17411 1.000 9.65904 172 VAL A CA 1
ATOM 1276 C C . VAL A 1 175 ? 11.72629 7.06455 3.65828 1.000 8.44803 172 VAL A C 1
ATOM 1277 O O . VAL A 1 175 ? 11.79976 5.92345 4.13907 1.000 8.15954 172 VAL A O 1
ATOM 1281 N N . ARG A 1 176 ? 11.37502 8.12567 4.39210 1.000 8.05511 173 ARG A N 1
ATOM 1282 C CA . ARG A 1 176 ? 11.26920 8.01886 5.84655 1.000 7.15292 173 ARG A CA 1
ATOM 1283 C C . ARG A 1 176 ? 10.11700 7.11291 6.27271 1.000 7.72041 173 ARG A C 1
ATOM 1284 O O . ARG A 1 176 ? 10.25560 6.34924 7.23961 1.000 8.81684 173 ARG A O 1
ATOM 1292 N N . ARG A 1 177 ? 8.96306 7.19999 5.59549 1.000 7.15096 174 ARG A N 1
ATOM 1293 C CA . ARG A 1 177 ? 7.87155 6.29889 5.94110 1.000 7.31527 174 ARG A CA 1
ATOM 1294 C C . ARG A 1 177 ? 8.29274 4.84499 5.77298 1.000 9.67106 174 ARG A C 1
ATOM 1295 O O . ARG A 1 177 ? 7.92433 3.99277 6.58458 1.000 9.92482 174 ARG A O 1
ATOM 1303 N N . GLY A 1 178 ? 9.08570 4.53562 4.75138 1.000 7.43592 175 GLY A N 1
ATOM 1304 C CA . GLY A 1 178 ? 9.57464 3.18087 4.57460 1.000 6.52165 175 GLY A CA 1
ATOM 1305 C C . GLY A 1 178 ? 10.55983 2.75612 5.64652 1.000 6.45501 175 GLY A C 1
ATOM 1306 O O . GLY A 1 178 ? 10.38818 1.70397 6.27579 1.000 8.04431 175 GLY A O 1
ATOM 1307 N N . ILE A 1 179 ? 11.61779 3.54561 5.85272 1.000 7.58886 176 ILE A N 1
ATOM 1308 C CA . ILE A 1 179 ? 12.64642 3.12388 6.80317 1.000 9.58634 176 ILE A CA 1
ATOM 1309 C C . ILE A 1 179 ? 12.14706 3.12406 8.24507 1.000 9.28040 176 ILE A C 1
ATOM 1310 O O . ILE A 1 179 ? 12.70873 2.41103 9.08214 1.000 9.56685 176 ILE A O 1
ATOM 1315 N N . ALA A 1 180 ? 11.12093 3.91611 8.56115 1.000 8.61985 177 ALA A N 1
ATOM 1316 C CA . ALA A 1 180 ? 10.51390 3.89598 9.88558 1.000 10.20461 177 ALA A CA 1
ATOM 1317 C C . ALA A 1 180 ? 9.70907 2.63494 10.14777 1.000 9.74240 177 ALA A C 1
ATOM 1318 O O . ALA A 1 180 ? 9.19416 2.47674 11.26422 1.000 11.40193 177 ALA A O 1
ATOM 1320 N N . GLY A 1 181 ? 9.56404 1.74565 9.16802 1.000 9.93548 178 GLY A N 1
ATOM 1321 C CA . GLY A 1 181 ? 8.74255 0.56530 9.32390 1.000 9.76182 178 GLY A CA 1
ATOM 1322 C C . GLY A 1 181 ? 7.35117 0.68618 8.75374 1.000 8.69055 178 GLY A C 1
ATOM 1323 O O . GLY A 1 181 ? 6.52806 -0.21387 8.96941 1.000 9.25270 178 GLY A O 1
ATOM 1324 N N . THR A 1 182 ? 7.07510 1.75868 8.01499 1.000 9.61897 179 THR A N 1
ATOM 1325 C CA . THR A 1 182 ? 5.76810 2.02699 7.42705 1.000 8.11320 179 THR A CA 1
ATOM 1326 C C . THR A 1 182 ? 4.66808 1.72190 8.43902 1.000 8.60782 179 THR A C 1
ATOM 1327 O O . THR A 1 182 ? 4.79375 2.10838 9.60621 1.000 8.74180 179 THR A O 1
ATOM 1331 N N . ASP A 1 183 ? 3.60616 1.04334 8.02124 1.000 9.24553 180 ASP A N 1
ATOM 1332 C CA . ASP A 1 183 ? 2.49539 0.77112 8.92681 1.000 8.82822 180 ASP A CA 1
ATOM 1333 C C . ASP A 1 183 ? 2.71512 -0.47841 9.77855 1.000 8.04138 180 ASP A C 1
ATOM 1334 O O . ASP A 1 183 ? 1.78708 -0.89987 10.48183 1.000 8.38091 180 ASP A O 1
ATOM 1339 N N . LEU A 1 184 ? 3.89403 -1.09097 9.71842 1.000 8.28247 181 LEU A N 1
ATOM 1340 C CA . LEU A 1 184 ? 4.11981 -2.32162 10.47455 1.000 8.06543 181 LEU A CA 1
ATOM 1341 C C . LEU A 1 184 ? 3.77611 -2.23252 11.95736 1.000 10.82334 181 LEU A C 1
ATOM 1342 O O . LEU A 1 184 ? 3.20044 -3.19881 12.47543 1.000 9.72893 181 LEU A O 1
ATOM 1347 N N . PRO A 1 185 ? 4.05240 -1.14480 12.68209 1.000 8.15694 182 PRO A N 1
ATOM 1348 C CA . PRO A 1 185 ? 3.64888 -1.13460 14.10013 1.000 10.13899 182 PRO A CA 1
ATOM 1349 C C . PRO A 1 185 ? 2.14829 -1.27245 14.27846 1.000 9.95219 182 PRO A C 1
ATOM 1350 O O . PRO A 1 185 ? 1.67441 -1.92088 15.22422 1.000 10.84314 182 PRO A O 1
ATOM 1354 N N . LEU A 1 186 ? 1.36981 -0.68969 13.37304 1.000 9.34029 183 LEU A N 1
ATOM 1355 C CA . LEU A 1 186 ? -0.07722 -0.81966 13.49977 1.000 11.40004 183 LEU A CA 1
ATOM 1356 C C . LEU A 1 186 ? -0.55824 -2.20001 13.07680 1.000 11.52452 183 LEU A C 1
ATOM 1357 O O . LEU A 1 186 ? -1.49538 -2.73578 13.67911 1.000 10.00985 183 LEU A O 1
ATOM 1362 N N . SER A 1 187 ? 0.05975 -2.79229 12.04925 1.000 10.41773 184 SER A N 1
ATOM 1363 C CA . SER A 1 187 ? -0.29619 -4.16265 11.69413 1.000 10.42345 184 SER A CA 1
ATOM 1364 C C . SER A 1 187 ? 0.02302 -5.10459 12.84483 1.000 10.19743 184 SER A C 1
ATOM 1365 O O . SER A 1 187 ? -0.76066 -6.01190 13.16527 1.000 10.76614 184 SER A O 1
ATOM 1368 N N . LEU A 1 188 ? 1.16008 -4.87501 13.49985 1.000 10.50335 185 LEU A N 1
ATOM 1369 C CA . LEU A 1 188 ? 1.54565 -5.66235 14.66416 1.000 13.04446 185 LEU A CA 1
ATOM 1370 C C . LEU A 1 188 ? 0.57843 -5.45658 15.81745 1.000 10.76136 185 LEU A C 1
ATOM 1371 O O . LEU A 1 188 ? 0.15150 -6.42778 16.45571 1.000 11.91910 185 LEU A O 1
ATOM 1376 N N . GLY A 1 189 ? 0.17221 -4.21335 16.06947 1.000 11.21132 186 GLY A N 1
ATOM 1377 C CA . GLY A 1 189 ? -0.73326 -3.96260 17.17689 1.000 13.34924 186 GLY A CA 1
ATOM 1378 C C . GLY A 1 189 ? -2.09909 -4.57394 16.93358 1.000 11.82906 186 GLY A C 1
ATOM 1379 O O . GLY A 1 189 ? -2.72950 -5.09447 17.85764 1.000 12.81808 186 GLY A O 1
ATOM 1380 N N . GLU A 1 190 ? -2.57540 -4.51631 15.68580 1.000 11.09288 187 GLU A N 1
ATOM 1381 C CA . GLU A 1 190 ? -3.82543 -5.17272 15.31596 1.000 12.29916 187 GLU A CA 1
ATOM 1382 C C . GLU A 1 190 ? -3.74696 -6.67147 15.57681 1.000 10.35648 187 GLU A C 1
ATOM 1383 O O . GLU A 1 190 ? -4.64947 -7.26009 16.19007 1.000 11.52532 187 GLU A O 1
ATOM 1389 N N . ARG A 1 191 ? -2.66880 -7.30271 15.11554 1.000 11.44812 188 ARG A N 1
ATOM 1390 C CA . ARG A 1 191 ? -2.47985 -8.73530 15.30559 1.000 15.22106 188 ARG A CA 1
ATOM 1391 C C . ARG A 1 191 ? -2.40105 -9.08102 16.78351 1.000 15.41691 188 ARG A C 1
ATOM 1392 O O . ARG A 1 191 ? -2.99979 -10.06729 17.23474 1.000 15.01651 188 ARG A O 1
ATOM 1400 N N . ALA A 1 192 ? -1.66491 -8.27542 17.55464 1.000 12.80200 189 ALA A N 1
ATOM 1401 C CA . ALA A 1 192 ? -1.44624 -8.56436 18.96768 1.000 15.92781 189 ALA A CA 1
ATOM 1402 C C . ALA A 1 192 ? -2.71785 -8.37716 19.78402 1.000 19.00779 189 ALA A C 1
ATOM 1403 O O . ALA A 1 192 ? -2.88787 -9.03424 20.82073 1.000 18.71335 189 ALA A O 1
ATOM 1405 N N . ALA A 1 193 ? -3.60748 -7.48082 19.34895 1.000 15.37704 190 ALA A N 1
ATOM 1406 C CA . ALA A 1 193 ? -4.90035 -7.29718 19.99400 1.000 16.23937 190 ALA A CA 1
ATOM 1407 C C . ALA A 1 193 ? -5.89048 -8.40137 19.64591 1.000 15.10986 190 ALA A C 1
ATOM 1408 O O . ALA A 1 193 ? -6.94786 -8.47957 20.27917 1.000 19.40853 190 ALA A O 1
ATOM 1410 N N . GLY A 1 194 ? -5.57865 -9.25122 18.66967 1.000 15.46546 191 GLY A N 1
ATOM 1411 C CA . GLY A 1 194 ? -6.45972 -10.33841 18.29117 1.000 18.28326 191 GLY A CA 1
ATOM 1412 C C . GLY A 1 194 ? -7.66986 -9.92397 17.49099 1.000 20.11080 191 GLY A C 1
ATOM 1413 O O . GLY A 1 194 ? -8.64992 -10.67772 17.43125 1.000 21.99055 191 GLY A O 1
ATOM 1414 N N . ILE A 1 195 ? -7.63837 -8.74770 16.87994 1.000 20.34661 192 ILE A N 1
ATOM 1415 C CA . ILE A 1 195 ? -8.74652 -8.25189 16.08943 1.000 18.13703 192 ILE A CA 1
ATOM 1416 C C . ILE A 1 195 ? -8.38665 -8.39090 14.61767 1.000 17.22899 192 ILE A C 1
ATOM 1417 O O . ILE A 1 195 ? -7.22235 -8.54823 14.23952 1.000 21.68262 192 ILE A O 1
ATOM 1422 N N . THR A 1 196 ? -9.40440 -8.31322 13.77255 1.000 25.17653 193 THR A N 1
ATOM 1423 C CA . THR A 1 196 ? -9.22738 -8.17298 12.33415 1.000 24.88728 193 THR A CA 1
ATOM 1424 C C . THR A 1 196 ? -10.12152 -7.02646 11.89720 1.000 23.34155 193 THR A C 1
ATOM 1425 O O . THR A 1 196 ? -11.33816 -7.08717 12.08351 1.000 23.83457 193 THR A O 1
ATOM 1427 N N . VAL A 1 197 ? -9.52752 -5.96991 11.36608 1.000 20.41028 194 VAL A N 1
ATOM 1428 C CA . VAL A 1 197 ? -10.37440 -4.84790 10.94467 1.000 17.82661 194 VAL A CA 1
ATOM 1429 C C . VAL A 1 197 ? -11.12817 -5.24448 9.67491 1.000 19.12314 194 VAL A C 1
ATOM 1430 O O . VAL A 1 197 ? -10.49609 -5.69190 8.70461 1.000 17.58192 194 VAL A O 1
ATOM 1434 N N . PRO A 1 198 ? -12.45821 -5.12917 9.63327 1.000 17.55926 195 PRO A N 1
ATOM 1435 C CA . PRO A 1 198 ? -13.18258 -5.40085 8.38090 1.000 13.64756 195 PRO A CA 1
ATOM 1436 C C . PRO A 1 198 ? -12.67059 -4.50299 7.26478 1.000 12.96409 195 PRO A C 1
ATOM 1437 O O . PRO A 1 198 ? -12.44390 -3.30893 7.46939 1.000 10.55568 195 PRO A O 1
ATOM 1441 N N . ALA A 1 199 ? -12.50260 -5.08105 6.06914 1.000 13.52639 196 ALA A N 1
ATOM 1442 C CA . ALA A 1 199 ? -11.89027 -4.32210 4.97740 1.000 10.80547 196 ALA A CA 1
ATOM 1443 C C . ALA A 1 199 ? -12.69607 -3.07180 4.63594 1.000 9.98589 196 ALA A C 1
ATOM 1444 O O . ALA A 1 199 ? -12.11383 -2.03364 4.30318 1.000 9.55180 196 ALA A O 1
ATOM 1446 N N . ALA A 1 200 ? -14.02862 -3.14133 4.73278 1.000 11.83039 197 ALA A N 1
ATOM 1447 C CA . ALA A 1 200 ? -14.85521 -1.97426 4.44528 1.000 9.97303 197 ALA A CA 1
ATOM 1448 C C . ALA A 1 200 ? -14.52843 -0.80306 5.36293 1.000 11.64258 197 ALA A C 1
ATOM 1449 O O . ALA A 1 200 ? -14.59671 0.35975 4.94293 1.000 11.88124 197 ALA A O 1
ATOM 1451 N N . ALA A 1 201 ? -14.21286 -1.08213 6.62577 1.000 9.95668 198 ALA A N 1
ATOM 1452 C CA . ALA A 1 201 ? -13.81812 -0.02023 7.53893 1.000 10.77626 198 ALA A CA 1
ATOM 1453 C C . ALA A 1 201 ? -12.36883 0.37434 7.29665 1.000 10.98048 198 ALA A C 1
ATOM 1454 O O . ALA A 1 201 ? -12.05175 1.56748 7.25416 1.000 9.44051 198 ALA A O 1
ATOM 1456 N N . PHE A 1 202 ? -11.49058 -0.61726 7.10937 1.000 10.25074 199 PHE A N 1
ATOM 1457 C CA . PHE A 1 202 ? -10.05529 -0.36881 6.97097 1.000 7.73491 199 PHE A CA 1
ATOM 1458 C C . PHE A 1 202 ? -9.76929 0.61670 5.85327 1.000 9.80718 199 PHE A C 1
ATOM 1459 O O . PHE A 1 202 ? -8.89593 1.48397 5.99225 1.000 8.96733 199 PHE A O 1
ATOM 1467 N N . HIS A 1 203 ? -10.49971 0.50507 4.74263 1.000 8.15176 200 HIS A N 1
ATOM 1468 C CA . HIS A 1 203 ? -10.26682 1.31633 3.56128 1.000 7.66640 200 HIS A CA 1
ATOM 1469 C C . HIS A 1 203 ? -11.17564 2.51870 3.48211 1.000 8.16597 200 HIS A C 1
ATOM 1470 O O . HIS A 1 203 ? -11.20179 3.18219 2.44063 1.000 9.57335 200 HIS A O 1
ATOM 1477 N N . SER A 1 204 ? -11.94690 2.79990 4.52762 1.000 8.44649 201 SER A N 1
ATOM 1478 C CA . SER A 1 204 ? -12.66603 4.06260 4.56085 1.000 8.50159 201 SER A CA 1
ATOM 1479 C C . SER A 1 204 ? -11.66860 5.21375 4.43978 1.000 7.51823 201 SER A C 1
ATOM 1480 O O . SER A 1 204 ? -10.51576 5.09319 4.87563 1.000 7.33451 201 SER A O 1
ATOM 1483 N N . PRO A 1 205 ? -12.07031 6.33925 3.83841 1.000 7.62247 202 PRO A N 1
ATOM 1484 C CA . PRO A 1 205 ? -11.13661 7.47854 3.79848 1.000 7.75582 202 PRO A CA 1
ATOM 1485 C C . PRO A 1 205 ? -10.70229 7.88679 5.19151 1.000 7.97366 202 PRO A C 1
ATOM 1486 O O . PRO A 1 205 ? -9.52774 8.19950 5.41592 1.000 9.57157 202 PRO A O 1
ATOM 1490 N N . GLN A 1 206 ? -11.61696 7.81817 6.15669 1.000 8.19108 203 GLN A N 1
ATOM 1491 C CA . GLN A 1 206 ? -11.28806 8.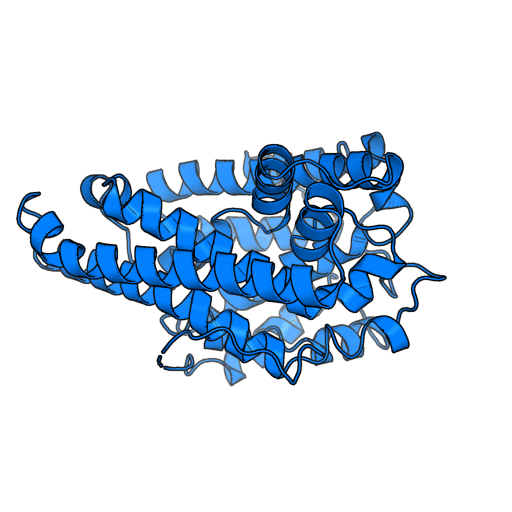21350 7.52108 1.000 9.71197 203 GLN A CA 1
ATOM 1492 C C . GLN A 1 206 ? -10.18783 7.33518 8.09706 1.000 9.12929 203 GLN A C 1
ATOM 1493 O O . GLN A 1 206 ? -9.18302 7.84199 8.60125 1.000 8.71085 203 GLN A O 1
ATOM 1499 N N . LEU A 1 207 ? -10.35569 6.01405 8.04523 1.000 8.24486 204 LEU A N 1
ATOM 1500 C CA . LEU A 1 207 ? -9.35182 5.15701 8.66028 1.000 9.15640 204 LEU A CA 1
ATOM 1501 C C . LEU A 1 207 ? -8.05312 5.13824 7.86328 1.000 8.97109 204 LEU A C 1
ATOM 1502 O O . LEU A 1 207 ? -6.98385 4.96529 8.44910 1.000 9.24044 204 LEU A O 1
ATOM 1507 N N . ARG A 1 208 ? -8.11238 5.32061 6.53583 1.000 7.44017 205 ARG A N 1
ATOM 1508 C CA . ARG A 1 208 ? -6.86155 5.39196 5.77571 1.000 7.00318 205 ARG A CA 1
ATOM 1509 C C . ARG A 1 208 ? -6.06584 6.64045 6.15847 1.000 7.48239 205 ARG A C 1
ATOM 1510 O O . ARG A 1 208 ? -4.84104 6.58511 6.32648 1.000 7.60716 205 ARG A O 1
ATOM 1518 N N . ILE A 1 209 ? -6.75022 7.78345 6.28291 1.000 7.61567 206 ILE A N 1
ATOM 1519 C CA . ILE A 1 209 ? -6.07807 9.01067 6.68959 1.000 8.43970 206 ILE A CA 1
ATOM 1520 C C . ILE A 1 209 ? -5.54833 8.86686 8.10666 1.000 7.61163 206 ILE A C 1
ATOM 1521 O O . ILE A 1 209 ? -4.41798 9.27415 8.40678 1.000 8.94348 206 ILE A O 1
ATOM 1526 N N . MET A 1 210 ? -6.35670 8.28111 9.00055 1.000 8.85750 207 MET A N 1
ATOM 1527 C CA . MET A 1 210 ? -5.93990 8.11412 10.38876 1.000 8.41883 207 MET A CA 1
ATOM 1528 C C . MET A 1 210 ? -4.71162 7.22877 10.51015 1.000 8.93813 207 MET A C 1
ATOM 1529 O O . MET A 1 210 ? -3.80182 7.53222 11.29263 1.000 8.58465 207 MET A O 1
ATOM 1534 N N . ARG A 1 211 ? -4.67170 6.11508 9.77159 1.000 8.52645 208 ARG A N 1
ATOM 1535 C CA . ARG A 1 211 ? -3.52814 5.21117 9.82246 1.000 9.42901 208 ARG A CA 1
ATOM 1536 C C . ARG A 1 211 ? -2.25489 5.93487 9.39540 1.000 7.82446 208 ARG A C 1
ATOM 1537 O O . ARG A 1 211 ? -1.21010 5.84199 10.06068 1.000 9.18709 208 ARG A O 1
ATOM 1545 N N . GLU A 1 212 ? -2.33540 6.67055 8.27957 1.000 7.89775 209 GLU A N 1
ATOM 1546 C CA . GLU A 1 212 ? -1.18378 7.42522 7.80557 1.000 9.46623 209 GLU A CA 1
ATOM 1547 C C . GLU A 1 212 ? -0.77487 8.49860 8.80718 1.000 9.03583 209 GLU A C 1
ATOM 1548 O O . GLU A 1 212 ? 0.41934 8.72282 9.02811 1.000 10.14298 209 GLU A O 1
ATOM 1554 N N . ALA A 1 213 ? -1.75036 9.18613 9.40424 1.000 9.69580 210 ALA A N 1
ATOM 1555 C CA . ALA A 1 213 ? -1.43346 10.20906 10.38769 1.000 9.81813 210 ALA A CA 1
ATOM 1556 C C . ALA A 1 213 ? -0.72737 9.62445 11.61022 1.000 10.03134 210 ALA A C 1
ATOM 1557 O O . ALA A 1 213 ? 0.23949 10.21564 12.11580 1.000 10.43628 210 ALA A O 1
ATOM 1559 N N . ALA A 1 214 ? -1.19861 8.48071 12.11515 1.000 8.89474 211 ALA A N 1
ATOM 1560 C CA . ALA A 1 214 ? -0.61242 7.90403 13.32077 1.000 9.78219 211 ALA A CA 1
ATOM 1561 C C . ALA A 1 214 ? 0.84061 7.50503 13.09574 1.000 9.88181 211 ALA A C 1
ATOM 1562 O O . ALA A 1 214 ? 1.69380 7.71659 13.96852 1.000 10.55811 211 ALA A O 1
ATOM 1564 N N . ILE A 1 215 ? 1.13205 6.90148 11.94113 1.000 8.99886 212 ILE A N 1
ATOM 1565 C CA . ILE A 1 215 ? 2.49481 6.51427 11.60576 1.000 10.00488 212 ILE A CA 1
ATOM 1566 C C . ILE A 1 215 ? 3.37253 7.74488 11.41229 1.000 10.11081 212 ILE A C 1
ATOM 1567 O O . ILE A 1 215 ? 4.52682 7.77860 11.86742 1.000 9.96114 212 ILE A O 1
ATOM 1572 N N . ASP A 1 216 ? 2.83960 8.78276 10.75623 1.000 8.97755 213 ASP A N 1
ATOM 1573 C CA . ASP A 1 216 ? 3.60764 10.01872 10.63070 1.000 7.64216 213 ASP A CA 1
ATOM 1574 C C . ASP A 1 216 ? 3.90465 10.62214 11.99805 1.000 8.92357 213 ASP A C 1
ATOM 1575 O O . ASP A 1 216 ? 5.01881 11.09079 12.24901 1.000 9.55115 213 ASP A O 1
ATOM 1580 N N . VAL A 1 217 ? 2.91367 10.64160 12.88822 1.000 9.58794 214 VAL A N 1
ATOM 1581 C CA . VAL A 1 217 ? 3.11471 11.24223 14.20633 1.000 9.12805 214 VAL A CA 1
ATOM 1582 C C . VAL A 1 217 ? 4.28702 10.58317 14.92639 1.000 11.32119 214 VAL A C 1
ATOM 1583 O O . VAL A 1 217 ? 5.17822 11.26835 15.44615 1.000 10.81998 214 VAL A O 1
ATOM 1587 N N . THR A 1 218 ? 4.33624 9.24707 14.94677 1.000 10.63344 215 THR A N 1
ATOM 1588 C CA . THR A 1 218 ? 5.40253 8.58812 15.70515 1.000 12.40536 215 THR A CA 1
ATOM 1589 C C . THR A 1 218 ? 6.76847 8.78836 15.06083 1.000 12.37174 215 THR A C 1
ATOM 1590 O O . THR A 1 218 ? 7.75790 9.01701 15.76572 1.000 12.23109 215 THR A O 1
ATOM 1594 N N . LEU A 1 219 ? 6.86885 8.70937 13.73316 1.000 10.18844 216 LEU A N 1
ATOM 1595 C CA . LEU A 1 219 ? 8.19618 8.88146 13.14281 1.000 10.35819 216 LEU A CA 1
ATOM 1596 C C . LEU A 1 219 ? 8.67709 10.32127 13.27227 1.000 10.52395 216 LEU A C 1
ATOM 1597 O O . LEU A 1 219 ? 9.88628 10.56706 13.38132 1.000 9.80499 216 LEU A O 1
ATOM 1602 N N . MET A 1 220 ? 7.75334 11.27887 13.27997 1.000 9.81942 217 MET A N 1
ATOM 1603 C CA . MET A 1 220 ? 8.13980 12.67815 13.43310 1.000 11.43820 217 MET A CA 1
ATOM 1604 C C . MET A 1 220 ? 8.53322 12.98484 14.86849 1.000 11.73356 217 MET A C 1
ATOM 1605 O O . MET A 1 220 ? 9.49068 13.73267 15.10676 1.000 11.29231 217 MET A O 1
ATOM 1610 N N . CYS A 1 221 ? 7.80493 12.42273 15.82722 1.000 11.33296 218 CYS A N 1
ATOM 1611 C CA . CYS A 1 221 ? 8.21997 12.51337 17.22187 1.000 11.87602 218 CYS A CA 1
ATOM 1612 C C . CYS A 1 221 ? 9.59553 11.89306 17.40711 1.000 12.60399 218 CYS A C 1
ATOM 1613 O O . CYS A 1 221 ? 10.45222 12.44776 18.10974 1.000 13.62723 218 CYS A O 1
ATOM 1616 N N . ASN A 1 222 ? 9.84312 10.75539 16.74806 1.000 12.00253 219 ASN A N 1
ATOM 1617 C CA . ASN A 1 222 ? 11.17285 10.15933 16.79615 1.000 11.41495 219 ASN A CA 1
ATOM 1618 C C . ASN A 1 222 ? 12.21479 11.06512 16.15372 1.000 11.24055 219 ASN A C 1
ATOM 1619 O O . ASN A 1 222 ? 13.31973 11.20660 16.69030 1.000 10.28536 219 ASN A O 1
ATOM 1624 N N . ASP A 1 223 ? 11.90347 11.66715 14.99781 1.000 11.04343 220 ASP A N 1
ATOM 1625 C CA . ASP A 1 223 ? 12.87305 12.54885 14.34205 1.000 12.78792 220 ASP A CA 1
ATOM 1626 C C . ASP A 1 223 ? 13.35729 13.63424 15.29527 1.000 11.07654 220 ASP A C 1
ATOM 1627 O O . ASP A 1 223 ? 14.55510 13.92517 15.36359 1.000 12.45127 220 ASP A O 1
ATOM 1632 N N . VAL A 1 224 ? 12.44138 14.23193 16.05566 1.000 11.73117 221 VAL A N 1
ATOM 1633 C CA . VAL A 1 224 ? 12.82801 15.29513 16.98306 1.000 14.05074 221 VAL A CA 1
ATOM 1634 C C . VAL A 1 224 ? 13.73584 14.75458 18.08213 1.000 14.16636 221 VAL A C 1
ATOM 1635 O O . VAL A 1 224 ? 14.79356 15.32706 18.37394 1.000 18.55901 221 VAL A O 1
ATOM 1639 N N . TYR A 1 225 ? 13.34885 13.64067 18.70566 1.000 13.83442 222 TYR A N 1
ATOM 1640 C CA . TYR A 1 225 ? 14.10764 13.11210 19.83482 1.000 17.42312 222 TYR A CA 1
ATOM 1641 C C . TYR A 1 225 ? 15.39850 12.41179 19.43428 1.000 16.56985 222 TYR A C 1
ATOM 1642 O O . TYR A 1 225 ? 16.30025 12.28051 20.27207 1.000 17.91401 222 TYR A O 1
ATOM 1651 N N . SER A 1 226 ? 15.51263 11.92895 18.19801 1.000 15.79119 223 SER A N 1
ATOM 1652 C CA . SER A 1 226 ? 16.69142 11.18179 17.78228 1.000 15.13204 223 SER A CA 1
ATOM 1653 C C . SER A 1 226 ? 17.64253 12.01356 16.93818 1.000 11.61918 223 SER A C 1
ATOM 1654 O O . SER A 1 226 ? 18.64564 11.48765 16.44259 1.000 13.91851 223 SER A O 1
ATOM 1657 N N . LEU A 1 227 ? 17.36548 13.31061 16.80291 1.000 12.56938 224 LEU A N 1
ATOM 1658 C CA . LEU A 1 227 ? 18.14490 14.16676 15.91701 1.000 11.91818 224 LEU A CA 1
ATOM 1659 C C . LEU A 1 227 ? 19.61562 14.23505 16.32234 1.000 15.27987 224 LEU A C 1
ATOM 1660 O O . LEU A 1 227 ? 20.49542 14.25071 15.45530 1.000 16.94378 224 LEU A O 1
ATOM 1665 N N . GLU A 1 228 ? 19.90894 14.27187 17.62841 1.000 15.15313 225 GLU A N 1
ATOM 1666 C CA . GLU A 1 228 ? 21.29969 14.44485 18.04812 1.000 18.63196 225 GLU A CA 1
ATOM 1667 C C . GLU A 1 228 ? 22.17507 13.29460 17.56677 1.000 18.70494 225 GLU A C 1
ATOM 1668 O O . GLU A 1 228 ? 23.27437 13.51619 17.04860 1.000 17.57529 225 GLU A O 1
ATOM 1674 N N . LYS A 1 229 ? 21.71178 12.05306 17.73073 1.000 14.58512 226 LYS A N 1
ATOM 1675 C CA . LYS A 1 229 ? 22.54853 10.92381 17.33357 1.000 13.97701 226 LYS A CA 1
ATOM 1676 C C . LYS A 1 229 ? 22.61156 10.76289 15.81828 1.000 17.01845 226 LYS A C 1
ATOM 1677 O O . LYS A 1 229 ? 23.59258 10.21888 15.29452 1.000 20.01349 226 LYS A O 1
ATOM 1683 N N . GLU A 1 230 ? 21.59342 11.24159 15.10133 1.000 13.76120 227 GLU A N 1
ATOM 1684 C CA . GLU A 1 230 ? 21.53155 11.08976 13.65232 1.000 13.84828 227 GLU A CA 1
ATOM 1685 C C . GLU A 1 230 ? 22.28854 12.18232 12.90720 1.000 13.75318 227 GLU A C 1
ATOM 1686 O O . GLU A 1 230 ? 22.92668 11.90318 11.88628 1.000 12.35305 227 GLU A O 1
ATOM 1692 N N . GLU A 1 231 ? 22.22962 13.42353 13.39586 1.000 15.30518 228 GLU A N 1
ATOM 1693 C CA . GLU A 1 231 ? 22.81016 14.53632 12.65242 1.000 15.03334 228 GLU A CA 1
ATOM 1694 C C . GLU A 1 231 ? 24.31175 14.35672 12.48162 1.000 15.17423 228 GLU A C 1
ATOM 1695 O O . GLU A 1 231 ? 24.84880 14.55398 11.38497 1.000 15.18821 228 GLU A O 1
ATOM 1701 N N . ALA A 1 232 ? 24.99646 13.94349 13.54777 1.000 16.96742 229 ALA A N 1
ATOM 1702 C CA . ALA A 1 232 ? 26.44154 13.76684 13.48832 1.000 16.28734 229 ALA A CA 1
ATOM 1703 C C . ALA A 1 232 ? 26.86727 12.63741 12.55788 1.000 19.19780 229 ALA A C 1
ATOM 1704 O O . ALA A 1 232 ? 28.02684 12.60766 12.13399 1.000 20.50992 229 ALA A O 1
ATOM 1706 N N . ARG A 1 233 ? 25.97151 11.70872 12.23565 1.000 14.71457 230 ARG A N 1
ATOM 1707 C CA . ARG A 1 233 ? 26.29027 10.60365 11.34118 1.000 15.24587 230 ARG A CA 1
ATOM 1708 C C . ARG A 1 233 ? 26.00107 10.91510 9.87871 1.000 15.27117 230 ARG A C 1
ATOM 1709 O O . ARG A 1 233 ? 26.13791 10.02905 9.02496 1.000 17.18777 230 ARG A O 1
ATOM 1717 N N . GLY A 1 234 ? 25.60588 12.14578 9.56848 1.000 14.56681 231 GLY A N 1
ATOM 1718 C CA . GLY A 1 234 ? 25.29257 12.49031 8.20055 1.000 16.11886 231 GLY A CA 1
ATOM 1719 C C . GLY A 1 234 ? 23.95333 11.99039 7.71265 1.000 13.31421 231 GLY A C 1
ATOM 1720 O O . GLY A 1 234 ? 23.73510 11.94162 6.50335 1.000 13.99514 231 GLY A O 1
ATOM 1721 N N . ASP A 1 235 ? 23.05843 11.59419 8.61901 1.000 12.99557 232 ASP A N 1
ATOM 1722 C CA . ASP A 1 235 ? 21.71365 11.20374 8.21644 1.000 12.65694 232 ASP A CA 1
ATOM 1723 C C . ASP A 1 235 ? 20.98818 12.41818 7.65249 1.000 13.63014 232 ASP A C 1
ATOM 1724 O O . ASP A 1 235 ? 21.14764 13.53856 8.14789 1.000 14.80923 232 ASP A O 1
ATOM 1729 N N . MET A 1 236 ? 20.17759 12.18949 6.61227 1.000 11.99404 233 MET A N 1
ATOM 1730 C CA . MET A 1 236 ? 19.45718 13.24633 5.91830 1.000 11.44176 233 MET A CA 1
ATOM 1731 C C . MET A 1 236 ? 17.94017 13.11810 5.99137 1.000 14.07421 233 MET A C 1
ATOM 1732 O O . MET A 1 236 ? 17.24287 14.09501 5.69921 1.000 13.12257 233 MET A O 1
ATOM 1737 N N . ASP A 1 237 ? 17.40159 11.95836 6.35903 1.000 12.46086 234 ASP A N 1
ATOM 1738 C CA . ASP A 1 237 ? 15.95071 11.75446 6.33853 1.000 14.05388 234 ASP A CA 1
ATOM 1739 C C . ASP A 1 237 ? 15.36610 11.96065 7.73537 1.000 14.58599 234 ASP A C 1
ATOM 1740 O O . ASP A 1 237 ? 14.85572 11.04720 8.39144 1.000 16.14025 234 ASP A O 1
ATOM 1745 N N . ASN A 1 238 ? 15.45336 13.21559 8.17569 1.000 12.05199 235 ASN A N 1
ATOM 1746 C CA . ASN A 1 238 ? 14.96436 13.66091 9.47316 1.000 11.20376 235 ASN A CA 1
ATOM 1747 C C . ASN A 1 238 ? 14.17920 14.94672 9.24609 1.000 12.02038 235 ASN A C 1
ATOM 1748 O O . ASN A 1 238 ? 14.68315 15.87626 8.61170 1.000 11.28517 235 ASN A O 1
ATOM 1753 N N . LEU A 1 239 ? 12.92921 14.97957 9.73272 1.000 10.89325 236 LEU A N 1
ATOM 1754 C CA . LEU A 1 239 ? 12.01902 16.08757 9.45138 1.000 12.82437 236 LEU A CA 1
ATOM 1755 C C . LEU A 1 239 ? 12.62186 17.44504 9.80386 1.000 11.39368 236 LEU A C 1
ATOM 1756 O O . LEU A 1 239 ? 12.41956 18.42338 9.07457 1.000 10.66439 236 LEU A O 1
ATOM 1761 N N . VAL A 1 240 ? 13.32248 17.53395 10.93278 1.000 10.73485 237 VAL A N 1
ATOM 1762 C CA . VAL A 1 240 ? 13.90422 18.81684 11.33055 1.000 12.32823 237 VAL A CA 1
ATOM 1763 C C . VAL A 1 240 ? 14.90253 19.30439 10.28771 1.000 13.08025 237 VAL A C 1
ATOM 1764 O O . VAL A 1 240 ? 14.89807 20.48037 9.90523 1.000 12.60145 237 VAL A O 1
ATOM 1768 N N . LEU A 1 241 ? 15.75576 18.40024 9.79160 1.000 11.40388 238 LEU A N 1
ATOM 1769 C CA . LEU A 1 241 ? 16.73242 18.77593 8.76765 1.000 11.01949 238 LEU A CA 1
ATOM 1770 C C . LEU A 1 241 ? 16.05214 19.11806 7.44854 1.000 9.83261 238 LEU A C 1
ATOM 1771 O O . LEU A 1 241 ? 16.49990 20.02189 6.73737 1.000 11.66942 238 LEU A O 1
ATOM 1776 N N . VAL A 1 242 ? 14.96643 18.41133 7.10582 1.000 9.78247 239 VAL A N 1
ATOM 1777 C CA . VAL A 1 242 ? 14.24443 18.68164 5.86403 1.000 10.52729 239 VAL A CA 1
ATOM 1778 C C . VAL A 1 242 ? 13.63940 20.08144 5.89508 1.000 11.51356 239 VAL A C 1
ATOM 1779 O O . VAL A 1 242 ? 13.72627 20.84130 4.91851 1.000 11.55066 239 VAL A O 1
ATOM 1783 N N . ILE A 1 243 ? 13.02376 20.44525 7.02131 1.000 12.01544 240 ILE A N 1
ATOM 1784 C CA . ILE A 1 243 ? 12.40081 21.76139 7.13230 1.000 13.16838 240 ILE A CA 1
ATOM 1785 C C . ILE A 1 243 ? 13.45575 22.85803 7.10850 1.000 12.59429 240 ILE A C 1
ATOM 1786 O O . ILE A 1 243 ? 13.31488 23.85555 6.39514 1.000 13.77496 240 ILE A O 1
ATOM 1791 N N . GLU A 1 244 ? 14.52862 22.68008 7.87388 1.000 12.82093 241 GLU A N 1
ATOM 1792 C CA . GLU A 1 244 ? 15.59093 23.67769 7.92572 1.000 15.41042 241 GLU A CA 1
ATOM 1793 C C . GLU A 1 244 ? 16.15491 23.94108 6.53586 1.000 13.47505 241 GLU A C 1
ATOM 1794 O O . GLU A 1 244 ? 16.35021 25.09505 6.13423 1.000 14.52162 241 GLU A O 1
ATOM 1800 N N . HIS A 1 245 ? 16.41124 22.86931 5.78448 1.000 12.02856 242 HIS A N 1
ATOM 1801 C CA . HIS A 1 245 ? 16.97270 22.97919 4.44231 1.000 12.64163 242 HIS A CA 1
ATOM 1802 C C . HIS A 1 245 ? 15.97976 23.61345 3.46863 1.000 13.79890 242 HIS A C 1
ATOM 1803 O O . HIS A 1 245 ? 16.35616 24.43921 2.62827 1.000 13.52438 242 HIS A O 1
ATOM 1810 N N . ALA A 1 246 ? 14.70015 23.24819 3.57222 1.000 12.57639 243 ALA A N 1
ATOM 1811 C CA . ALA A 1 246 ? 13.69482 23.77434 2.64923 1.000 15.17499 243 ALA A CA 1
ATOM 1812 C C . ALA A 1 246 ? 13.38736 25.24575 2.92168 1.000 11.25660 243 ALA A C 1
ATOM 1813 O O . ALA A 1 246 ? 13.20036 26.03284 1.98210 1.000 20.61445 243 ALA A O 1
ATOM 1815 N N . ARG A 1 247 ? 13.32529 25.63270 4.19399 1.000 13.60432 244 ARG A N 1
ATOM 1816 C CA . ARG A 1 247 ? 12.82185 26.94631 4.57545 1.000 17.43951 244 ARG A CA 1
ATOM 1817 C C . ARG A 1 247 ? 13.91378 27.96831 4.84181 1.000 19.24671 244 ARG A C 1
ATOM 1818 O O . ARG A 1 247 ? 13.59868 29.15857 4.98047 1.000 21.74553 244 ARG A O 1
ATOM 1826 N N . ARG A 1 248 ? 15.17115 27.54554 4.92664 1.000 17.22570 245 ARG A N 1
ATOM 1827 C CA . ARG A 1 248 ? 16.26295 28.45626 5.24972 1.000 19.99492 245 ARG A CA 1
ATOM 1828 C C . ARG A 1 248 ? 15.98088 29.17896 6.56504 1.000 18.49990 245 ARG A C 1
ATOM 1829 O O . ARG A 1 248 ? 15.96346 30.40810 6.64081 1.000 21.90641 245 ARG A O 1
ATOM 1837 N N . CYS A 1 249 ? 15.73244 28.39034 7.60667 1.000 18.82915 246 CYS A N 1
ATOM 1838 C CA . CYS A 1 249 ? 15.37131 28.91075 8.91591 1.000 17.37396 246 CYS A CA 1
ATOM 1839 C C . CYS A 1 249 ? 16.34392 28.38797 9.96291 1.000 19.62500 246 CYS A C 1
ATOM 1840 O O . CYS A 1 249 ? 17.20432 27.55369 9.67674 1.000 18.62567 246 CYS A O 1
ATOM 1843 N N . THR A 1 250 ? 16.20467 28.87793 11.19254 1.000 15.14931 247 THR A N 1
ATOM 1844 C CA . THR A 1 250 ? 17.06918 28.42688 12.26906 1.000 18.07504 247 THR A CA 1
ATOM 1845 C C . THR A 1 250 ? 16.65723 27.03578 12.73542 1.000 19.67183 247 THR A C 1
ATOM 1846 O O . THR A 1 250 ? 15.57598 26.53369 12.40677 1.000 16.68720 247 THR A O 1
ATOM 1850 N N . ARG A 1 251 ? 17.53672 26.41083 13.52115 1.000 17.52713 248 ARG A N 1
ATOM 1851 C CA . ARG A 1 251 ? 17.22509 25.10581 14.09609 1.000 18.68952 248 ARG A CA 1
ATOM 1852 C C . ARG A 1 251 ? 15.99418 25.18522 14.99061 1.000 21.02371 248 ARG A C 1
ATOM 1853 O O . ARG A 1 251 ? 15.12864 24.30389 14.94474 1.000 19.28041 248 ARG A O 1
ATOM 1861 N N . ASP A 1 252 ? 15.88199 26.24894 15.79311 1.000 20.87894 249 ASP A N 1
ATOM 1862 C CA . ASP A 1 252 ? 14.71385 26.39932 16.65761 1.000 22.30515 249 ASP A CA 1
ATOM 1863 C C . ASP A 1 252 ? 13.44346 26.58548 15.83888 1.000 19.38830 249 ASP A C 1
ATOM 1864 O O . ASP A 1 252 ? 12.39548 26.00983 16.16214 1.000 20.72527 249 ASP A O 1
ATOM 1869 N N . GLU A 1 253 ? 13.51335 27.38487 14.77375 1.000 16.57304 250 GLU A N 1
ATOM 1870 C CA . GLU A 1 253 ? 12.35673 27.54426 13.89912 1.000 18.56081 250 GLU A CA 1
ATOM 1871 C C . GLU A 1 253 ? 11.96159 26.21640 13.25625 1.000 17.69592 250 GLU A C 1
ATOM 1872 O O . GLU A 1 253 ? 10.76871 25.93220 13.07981 1.000 16.63743 250 GLU A O 1
ATOM 1878 N N . ALA A 1 254 ? 12.94751 25.38169 12.91357 1.000 15.26231 251 ALA A N 1
ATOM 1879 C CA . ALA A 1 254 ? 12.64169 24.10139 12.28170 1.000 14.84266 251 ALA A CA 1
ATOM 1880 C C . ALA A 1 254 ? 12.02303 23.11803 13.27126 1.000 17.18424 251 ALA A C 1
ATOM 1881 O O . ALA A 1 254 ? 11.10700 22.36488 12.91215 1.000 15.13418 251 ALA A O 1
ATOM 1883 N N . VAL A 1 255 ? 12.50367 23.10171 14.51536 1.000 15.08992 252 VAL A N 1
ATOM 1884 C CA . VAL A 1 255 ? 11.89594 22.26065 15.54360 1.000 15.87211 252 VAL A CA 1
ATOM 1885 C C . VAL A 1 255 ? 10.46376 22.70321 15.81557 1.000 20.56741 252 VAL A C 1
ATOM 1886 O O . VAL A 1 255 ? 9.55427 21.87249 15.96247 1.000 15.54765 252 VAL A O 1
ATOM 1890 N N . THR A 1 256 ? 10.23823 24.01777 15.87694 1.000 18.86989 253 THR A N 1
ATOM 1891 C CA . THR A 1 256 ? 8.88786 24.53072 16.08094 1.000 21.44789 253 THR A CA 1
ATOM 1892 C C . THR A 1 256 ? 7.96764 24.09657 14.94878 1.000 19.38120 253 THR A C 1
ATOM 1893 O O . THR A 1 256 ? 6.83805 23.65131 15.18470 1.000 16.79406 253 THR A O 1
ATOM 1897 N N . ALA A 1 257 ? 8.43731 24.20398 13.70476 1.000 15.54185 254 ALA A N 1
ATOM 1898 C CA . ALA A 1 257 ? 7.62802 23.74527 12.58151 1.000 17.95228 254 ALA A CA 1
ATOM 1899 C C . ALA A 1 257 ? 7.40366 22.23657 12.62835 1.000 13.75600 254 ALA A C 1
ATOM 1900 O O . ALA A 1 257 ? 6.31859 21.76027 12.26962 1.000 14.77491 254 ALA A O 1
ATOM 1902 N N . ALA A 1 258 ? 8.40665 21.46778 13.06850 1.000 14.98965 255 ALA A N 1
ATOM 1903 C CA . ALA A 1 258 ? 8.22699 20.02079 13.18602 1.000 17.04141 255 ALA A CA 1
ATOM 1904 C C . ALA A 1 258 ? 7.13994 19.68475 14.19941 1.000 15.89578 255 ALA A C 1
ATOM 1905 O O . ALA A 1 258 ? 6.28889 18.82002 13.94729 1.000 15.15795 255 ALA A O 1
ATOM 1907 N N . ARG A 1 259 ? 7.14941 20.36380 15.34918 1.000 17.91729 256 ARG A N 1
ATOM 1908 C CA . ARG A 1 259 ? 6.07699 20.20728 16.32952 1.000 18.79735 256 ARG A CA 1
ATOM 1909 C C . ARG A 1 259 ? 4.71624 20.51737 15.72066 1.000 17.80747 256 ARG A C 1
ATOM 1910 O O . ARG A 1 259 ? 3.72137 19.84831 16.03340 1.000 17.44064 256 ARG A O 1
ATOM 1918 N N . GLY A 1 260 ? 4.64549 21.53965 14.86281 1.000 13.89573 257 GLY A N 1
ATOM 1919 C CA . GLY A 1 260 ? 3.39525 21.87729 14.20414 1.000 17.61103 257 GLY A CA 1
ATOM 1920 C C . GLY A 1 260 ? 2.93799 20.82437 13.21484 1.000 15.95295 257 GLY A C 1
ATOM 1921 O O . GLY A 1 260 ? 1.73502 20.61326 13.04478 1.000 16.19638 257 GLY A O 1
ATOM 1922 N N . GLU A 1 261 ? 3.87991 20.14407 12.55861 1.000 15.04338 258 GLU A N 1
ATOM 1923 C CA . GLU A 1 261 ? 3.51917 19.04294 11.67022 1.000 16.99912 258 GLU A CA 1
ATOM 1924 C C . GLU A 1 261 ? 2.91540 17.88390 12.45139 1.000 15.44566 258 GLU A C 1
ATOM 1925 O O . GLU A 1 261 ? 1.98368 17.22315 11.97244 1.000 15.54941 258 GLU A O 1
ATOM 1931 N N . VAL A 1 262 ? 3.40681 17.63977 13.66245 1.000 13.29016 259 VAL A N 1
ATOM 1932 C CA . VAL A 1 262 ? 2.83104 16.60485 14.51159 1.000 14.59149 259 VAL A CA 1
ATOM 1933 C C . VAL A 1 262 ? 1.45892 17.03251 15.00161 1.000 15.31014 259 VAL A C 1
ATOM 1934 O O . VAL A 1 262 ? 0.49190 16.26470 14.93495 1.000 13.96347 259 VAL A O 1
ATOM 1938 N N . ALA A 1 263 ? 1.34565 18.27770 15.47181 1.000 15.45009 260 ALA A N 1
ATOM 1939 C CA . ALA A 1 263 ? 0.09702 18.73975 16.07043 1.000 17.18261 260 ALA A CA 1
ATOM 1940 C C . ALA A 1 263 ? -1.04582 18.72410 15.06638 1.000 17.23298 260 ALA A C 1
ATOM 1941 O O . ALA A 1 263 ? -2.16926 18.33018 15.40478 1.000 16.06233 260 ALA A O 1
ATOM 1943 N N . ARG A 1 264 ? -0.79423 19.14468 13.82393 1.000 16.85308 261 ARG A N 1
ATOM 1944 C CA . ARG A 1 264 ? -1.88510 19.16238 12.85560 1.000 19.30091 261 ARG A CA 1
ATOM 1945 C C . ARG A 1 264 ? -2.33884 17.74976 12.50498 1.000 14.18485 261 ARG A C 1
ATOM 1946 O O . ARG A 1 264 ? -3.52074 17.53303 12.19011 1.000 15.25706 261 ARG A O 1
ATOM 1954 N N . ARG A 1 265 ? -1.42393 16.77747 12.56042 1.000 14.26639 262 ARG A N 1
ATOM 1955 C CA . ARG A 1 265 ? -1.80108 15.39819 12.26898 1.000 13.42677 262 ARG A CA 1
ATOM 1956 C C . ARG A 1 265 ? -2.59783 14.79000 13.41398 1.000 13.58346 262 ARG A C 1
ATOM 1957 O O . ARG A 1 265 ? -3.54612 14.03005 13.17674 1.000 12.40764 262 ARG A O 1
ATOM 1965 N N . VAL A 1 266 ? -2.23361 15.11153 14.65744 1.000 11.78697 263 VAL A N 1
ATOM 1966 C CA . VAL A 1 266 ? -3.02351 14.66865 15.80350 1.000 14.55405 263 VAL A CA 1
ATOM 1967 C C . VAL A 1 266 ? -4.43223 15.24023 15.73341 1.000 14.82628 263 VAL A C 1
ATOM 1968 O O . VAL A 1 266 ? -5.41616 14.52118 15.94274 1.000 14.30454 263 VAL A O 1
ATOM 1972 N N . ILE A 1 267 ? -4.55493 16.53151 15.40971 1.000 13.10918 264 ILE A N 1
ATOM 1973 C CA . ILE A 1 267 ? -5.87249 17.15444 15.28353 1.000 16.46282 264 ILE A CA 1
ATOM 1974 C C . ILE A 1 267 ? -6.69375 16.46570 14.20153 1.000 16.35787 264 ILE A C 1
ATOM 1975 O O . ILE A 1 267 ? -7.86796 16.13480 14.41128 1.000 15.53522 264 ILE A O 1
ATOM 1980 N N . ARG A 1 268 ? -6.08728 16.21071 13.04113 1.000 14.45455 265 ARG A N 1
ATOM 1981 C CA . ARG A 1 268 ? -6.80009 15.54025 11.95531 1.000 14.42810 265 ARG A CA 1
ATOM 1982 C C . ARG A 1 268 ? -7.25882 14.15362 12.39147 1.000 13.22508 265 ARG A C 1
ATOM 1983 O O . ARG A 1 268 ? -8.40420 13.74950 12.14449 1.000 13.57165 265 ARG A O 1
ATOM 1991 N N . PHE A 1 269 ? -6.36233 13.40890 13.03673 1.000 10.33761 266 PHE A N 1
ATOM 1992 C CA . PHE A 1 269 ? -6.68043 12.06794 13.51546 1.000 11.76405 266 PHE A CA 1
ATOM 1993 C C . PHE A 1 269 ? -7.89589 12.10238 14.42727 1.000 13.22072 266 PHE A C 1
ATOM 1994 O O . PHE A 1 269 ? -8.81562 11.29067 14.28967 1.000 11.82107 266 PHE A O 1
ATOM 2002 N N . GLU A 1 270 ? -7.91542 13.03998 15.36561 1.000 12.35857 267 GLU A N 1
ATOM 2003 C CA . GLU A 1 270 ? -8.97267 13.04396 16.37129 1.000 14.81991 267 GLU A CA 1
ATOM 2004 C C . GLU A 1 270 ? -10.29686 13.51517 15.79325 1.000 14.37024 267 GLU A C 1
ATOM 2005 O O . GLU A 1 270 ? -11.36043 13.03318 16.21191 1.000 14.68356 267 GLU A O 1
ATOM 2011 N N . GLN A 1 271 ? -10.25431 14.43863 14.83261 1.000 13.85637 268 GLN A N 1
ATOM 2012 C CA . GLN A 1 271 ? -11.45868 14.86267 14.12721 1.000 13.86926 268 GLN A CA 1
ATOM 2013 C C . GLN A 1 271 ? -12.08629 13.68538 13.39206 1.000 16.90435 268 GLN A C 1
ATOM 2014 O O . GLN A 1 271 ? -13.29976 13.45480 13.46942 1.000 16.76587 268 GLN A O 1
ATOM 2020 N N . LEU A 1 272 ? -11.26097 12.91151 12.69065 1.000 13.20419 269 LEU A N 1
ATOM 2021 C CA . LEU A 1 272 ? -11.75753 11.76440 11.94512 1.000 12.53047 269 LEU A CA 1
ATOM 2022 C C . LEU A 1 272 ? -12.21570 10.64589 12.86888 1.000 12.69040 269 LEU A C 1
ATOM 2023 O O . LEU A 1 272 ? -13.19559 9.95825 12.56136 1.000 13.45716 269 LEU A O 1
ATOM 2028 N N . ALA A 1 273 ? -11.55175 10.46510 14.01274 1.000 13.01105 270 ALA A N 1
ATOM 2029 C CA . ALA A 1 273 ? -11.96185 9.42396 14.94833 1.000 13.86438 270 ALA A CA 1
ATOM 2030 C C . ALA A 1 273 ? -13.40199 9.61346 15.39644 1.000 15.81998 270 ALA A C 1
ATOM 2031 O O . ALA A 1 273 ? -14.11774 8.62625 15.60946 1.000 14.60900 270 ALA A O 1
ATOM 2033 N N . ARG A 1 274 ? -13.85410 10.86414 15.51311 1.000 13.21944 271 ARG A N 1
ATOM 2034 C CA . ARG A 1 274 ? -15.22845 11.11415 15.94077 1.000 16.32474 271 ARG A CA 1
ATOM 2035 C C . ARG A 1 274 ? -16.25042 10.63342 14.92377 1.000 17.81825 271 ARG A C 1
ATOM 2036 O O . ARG A 1 274 ? -17.40923 10.40967 15.29254 1.000 16.01860 271 ARG A O 1
ATOM 2044 N N . GLU A 1 275 ? -15.84832 10.45011 13.66913 1.000 14.97560 272 GLU A N 1
ATOM 2045 C CA . GLU A 1 275 ? -16.74467 9.99859 12.61598 1.000 15.27041 272 GLU A CA 1
ATOM 2046 C C . GLU A 1 275 ? -16.85138 8.48546 12.52748 1.000 14.31218 272 GLU A C 1
ATOM 2047 O O . GLU A 1 275 ? -17.66856 7.98380 11.74549 1.000 16.30630 272 GLU A O 1
ATOM 2053 N N . VAL A 1 276 ? -16.04504 7.75261 13.28633 1.000 12.49284 273 VAL A N 1
ATOM 2054 C CA . VAL A 1 276 ? -15.95052 6.30702 13.09630 1.000 14.03030 273 VAL A CA 1
ATOM 2055 C C . VAL A 1 276 ? -17.21031 5.55549 13.52337 1.000 16.39015 273 VAL A C 1
ATOM 2056 O O . VAL A 1 276 ? -17.64200 4.65653 12.78705 1.000 13.26050 273 VAL A O 1
ATOM 2060 N N . PRO A 1 277 ? -17.85229 5.86903 14.65730 1.000 13.48020 274 PRO A N 1
ATOM 2061 C CA . PRO A 1 277 ? -19.13470 5.19785 14.94638 1.000 15.15432 274 PRO A CA 1
ATOM 2062 C C . PRO A 1 277 ? -20.15649 5.36815 13.83139 1.000 14.05089 274 PRO A C 1
ATOM 2063 O O . PRO A 1 277 ? -20.80368 4.39034 13.43298 1.000 15.27249 274 PRO A O 1
ATOM 2067 N N . ALA A 1 278 ? -20.30038 6.58461 13.29478 1.000 14.30444 275 ALA A N 1
ATOM 2068 C CA . ALA A 1 278 ? -21.26598 6.81243 12.22202 1.000 13.09808 275 ALA A CA 1
ATOM 2069 C C . ALA A 1 278 ? -20.88995 6.02835 10.97042 1.000 13.31295 275 ALA A C 1
ATOM 2070 O O . ALA A 1 278 ? -21.75268 5.47223 10.28471 1.000 15.31665 275 ALA A O 1
ATOM 2072 N N . LEU A 1 279 ? -19.59910 5.98048 10.65015 1.000 14.37915 276 LEU A N 1
ATOM 2073 C CA . LEU A 1 279 ? -19.15407 5.23436 9.48229 1.000 12.87641 276 LEU A CA 1
ATOM 2074 C C . LEU A 1 279 ? -19.50265 3.75606 9.60532 1.000 13.42011 276 LEU A C 1
ATOM 2075 O O . LEU A 1 279 ? -19.96311 3.13364 8.64227 1.000 13.11950 276 LEU A O 1
ATOM 2080 N N . CYS A 1 280 ? -19.30901 3.18610 10.79127 1.000 11.18587 277 CYS A N 1
ATOM 2081 C CA . CYS A 1 280 ? -19.62676 1.77763 10.99597 1.000 12.10050 277 CYS A CA 1
ATOM 2082 C C . CYS A 1 280 ? -21.11664 1.52351 10.81564 1.000 12.36500 277 CYS A C 1
ATOM 2083 O O . CYS A 1 280 ? -21.51775 0.48165 10.28431 1.000 14.43946 277 CYS A O 1
ATOM 2086 N N . ALA A 1 281 ? -21.94533 2.47802 11.24584 1.000 10.58418 278 ALA A N 1
ATOM 2087 C CA . ALA A 1 281 ? -23.38868 2.37195 11.05453 1.000 10.61125 278 ALA A CA 1
ATOM 2088 C C . ALA A 1 281 ? -23.76462 2.45946 9.57844 1.000 12.94447 278 ALA A C 1
ATOM 2089 O O . ALA A 1 281 ? -24.62249 1.70462 9.10698 1.000 12.25940 278 ALA A O 1
ATOM 2091 N N A GLN A 1 282 ? -23.13131 3.36943 8.83387 0.420 10.83944 279 GLN A N 1
ATOM 2092 N N B GLN A 1 282 ? -23.13545 3.36985 8.83017 0.580 10.61081 279 GLN A N 1
ATOM 2093 C CA A GLN A 1 282 ? -23.41582 3.48343 7.40659 0.420 11.09692 279 GLN A CA 1
ATOM 2094 C CA B GLN A 1 282 ? -23.43798 3.47264 7.40597 0.580 11.04990 279 GLN A CA 1
ATOM 2095 C C A GLN A 1 282 ? -23.06403 2.19815 6.66881 0.420 12.28786 279 GLN A C 1
ATOM 2096 C C B GLN A 1 282 ? -23.05362 2.20550 6.65547 0.580 12.31193 279 GLN A C 1
ATOM 2097 O O A GLN A 1 282 ? -23.75247 1.81198 5.71881 0.420 13.44781 279 GLN A O 1
ATOM 2098 O O B GLN A 1 282 ? -23.71045 1.84627 5.67519 0.580 13.39677 279 GLN A O 1
ATOM 2109 N N . LEU A 1 283 ? -21.98797 1.52878 7.08324 1.000 11.71635 280 LEU A N 1
ATOM 2110 C CA . LEU A 1 283 ? -21.58019 0.27281 6.47072 1.000 11.75258 280 LEU A CA 1
ATOM 2111 C C . LEU A 1 283 ? -22.38598 -0.91917 6.96261 1.000 13.31542 280 LEU A C 1
ATOM 2112 O O . LEU A 1 283 ? -22.24409 -2.00989 6.39957 1.000 13.80157 280 LEU A O 1
ATOM 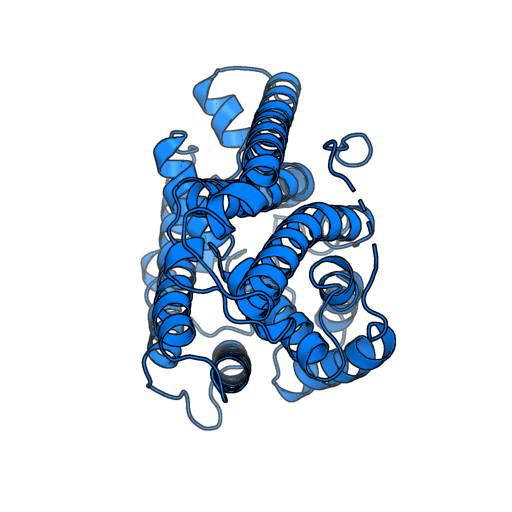2117 N N . GLY A 1 284 ? -23.22502 -0.74270 7.98323 1.000 11.93949 281 GLY A N 1
ATOM 2118 C CA . GLY A 1 284 ? -23.99189 -1.85215 8.53340 1.000 12.90909 281 GLY A CA 1
ATOM 2119 C C . GLY A 1 284 ? -23.13260 -2.93952 9.12696 1.000 12.91956 281 GLY A C 1
ATOM 2120 O O . GLY A 1 284 ? -23.46021 -4.12371 9.00056 1.000 14.36453 281 GLY A O 1
ATOM 2121 N N . LEU A 1 285 ? -22.01487 -2.57571 9.74971 1.000 11.10426 282 LEU A N 1
ATOM 2122 C CA . LEU A 1 285 ? -21.16320 -3.57458 10.37898 1.000 13.40223 282 LEU A CA 1
ATOM 2123 C C . LEU A 1 285 ? -21.86839 -4.18706 11.58355 1.000 13.74386 282 LEU A C 1
ATOM 2124 O O . LEU A 1 285 ? -22.70319 -3.55543 12.23483 1.000 15.81358 282 LEU A O 1
ATOM 2129 N N . SER A 1 286 ? -21.51927 -5.43051 11.88380 1.000 12.89350 283 SER A N 1
ATOM 2130 C CA . SER A 1 286 ? -22.09316 -6.07312 13.05503 1.000 14.48624 283 SER A CA 1
ATOM 2131 C C . SER A 1 286 ? -21.51317 -5.46161 14.33029 1.000 16.61168 283 SER A C 1
ATOM 2132 O O . SER A 1 286 ? -20.49721 -4.76020 14.31173 1.000 13.26375 283 SER A O 1
ATOM 2135 N N . ALA A 1 287 ? -22.17053 -5.74146 15.45754 1.000 14.37978 284 ALA A N 1
ATOM 2136 C CA . ALA A 1 287 ? -21.70963 -5.19744 16.73002 1.000 16.81380 284 ALA A CA 1
ATOM 2137 C C . ALA A 1 287 ? -20.29894 -5.67320 17.05626 1.000 17.54388 284 ALA A C 1
ATOM 2138 O O . ALA A 1 287 ? -19.47797 -4.89602 17.56230 1.000 16.10060 284 ALA A O 1
ATOM 2140 N N . VAL A 1 288 ? -19.98959 -6.93931 16.75874 1.000 15.98896 285 VAL A N 1
ATOM 2141 C CA . VAL A 1 288 ? -18.63596 -7.45696 16.97138 1.000 18.31500 285 VAL A CA 1
ATOM 2142 C C . VAL A 1 288 ? -17.63045 -6.71225 16.09484 1.000 18.44887 285 VAL A C 1
ATOM 2143 O O . VAL A 1 288 ? -16.54770 -6.31839 16.55214 1.000 18.22069 285 VAL A O 1
ATOM 2147 N N . GLU A 1 289 ? -17.96750 -6.51777 14.81748 1.000 16.64488 286 GLU A N 1
ATOM 2148 C CA . GLU A 1 289 ? -17.08815 -5.76549 13.92275 1.000 16.31498 286 GLU A CA 1
ATOM 2149 C C . GLU A 1 289 ? -16.86016 -4.34318 14.41978 1.000 14.85593 286 GLU A C 1
ATOM 2150 O O . GLU A 1 289 ? -15.73252 -3.83660 14.37152 1.000 15.29283 286 GLU A O 1
ATOM 2156 N N . ARG A 1 290 ? -17.91512 -3.68237 14.89761 1.000 11.57439 287 ARG A N 1
ATOM 2157 C CA . ARG A 1 290 ? -17.77153 -2.32760 15.41854 1.000 14.42722 287 ARG A CA 1
ATOM 2158 C C . ARG A 1 290 ? -16.87121 -2.31412 16.64446 1.000 13.93114 287 ARG A C 1
ATOM 2159 O O . ARG A 1 290 ? -16.09274 -1.37313 16.83899 1.000 14.57123 287 ARG A O 1
ATOM 2167 N N . ALA A 1 291 ? -16.94543 -3.35994 17.47199 1.000 15.70392 288 ALA A N 1
ATOM 2168 C CA . ALA A 1 291 ? -16.04951 -3.45645 18.61895 1.000 17.31211 288 ALA A CA 1
ATOM 2169 C C . ALA A 1 291 ? -14.60655 -3.61205 18.17016 1.000 15.67364 288 ALA A C 1
ATOM 2170 O O . ALA A 1 291 ? -13.70372 -2.99761 18.74888 1.000 18.50128 288 ALA A O 1
ATOM 2172 N N . HIS A 1 292 ? -14.37171 -4.40449 17.12076 1.000 14.54269 289 HIS A N 1
ATOM 2173 C CA . HIS A 1 292 ? -13.01936 -4.53152 16.59104 1.000 17.84319 289 HIS A CA 1
ATOM 2174 C C . HIS A 1 292 ? -12.52106 -3.21228 16.01569 1.000 14.66529 289 HIS A C 1
ATOM 2175 O O . HIS A 1 292 ? -11.34679 -2.86503 16.19552 1.000 14.10373 289 HIS A O 1
ATOM 2182 N N . VAL A 1 293 ? -13.38749 -2.46667 15.32272 1.000 11.83081 290 VAL A N 1
ATOM 2183 C CA . VAL A 1 293 ? -12.99368 -1.15042 14.82499 1.000 13.50472 290 VAL A CA 1
ATOM 2184 C C . VAL A 1 293 ? -12.65248 -0.20960 15.97773 1.000 14.49070 290 VAL A C 1
ATOM 2185 O O . VAL A 1 293 ? -11.65722 0.52328 15.92143 1.000 12.75625 290 VAL A O 1
ATOM 2189 N N . ASP A 1 294 ? -13.46638 -0.21091 17.03808 1.000 13.56484 291 ASP A N 1
ATOM 2190 C CA . ASP A 1 294 ? -13.17611 0.61515 18.20724 1.000 12.88987 291 ASP A CA 1
ATOM 2191 C C . ASP A 1 294 ? -11.81522 0.27307 18.80248 1.000 12.24651 291 ASP A C 1
ATOM 2192 O O . ASP A 1 294 ? -11.05089 1.16894 19.18335 1.000 14.79149 291 ASP A O 1
ATOM 2194 N N . THR A 1 295 ? -11.49088 -1.01822 18.88029 1.000 14.14891 292 THR A N 1
ATOM 2195 C CA . THR A 1 295 ? -10.19531 -1.43886 19.40235 1.000 14.16405 292 THR A CA 1
ATOM 2196 C C . THR A 1 295 ? -9.06549 -1.00908 18.47113 1.000 13.97221 292 THR A C 1
ATOM 2197 O O . THR A 1 295 ? -7.98594 -0.62191 18.92853 1.000 15.00693 292 THR A O 1
ATOM 2201 N N . TYR A 1 296 ? -9.30140 -1.05889 17.15792 1.000 12.66002 293 TYR A N 1
ATOM 2202 C CA . TYR A 1 296 ? -8.30643 -0.57688 16.19986 1.000 15.33578 293 TYR A CA 1
ATOM 2203 C C . TYR A 1 296 ? -8.01912 0.90785 16.40501 1.000 11.66891 293 TYR A C 1
ATOM 2204 O O . TYR A 1 296 ? -6.85878 1.34243 16.34097 1.000 13.34660 293 TYR A O 1
ATOM 2213 N N . LEU A 1 297 ? -9.05724 1.70301 16.66692 1.000 12.56333 294 LEU A N 1
ATOM 2214 C CA . LEU A 1 297 ? -8.84430 3.10445 17.02098 1.000 11.44943 294 LEU A CA 1
ATOM 2215 C C . LEU A 1 297 ? -7.94627 3.22959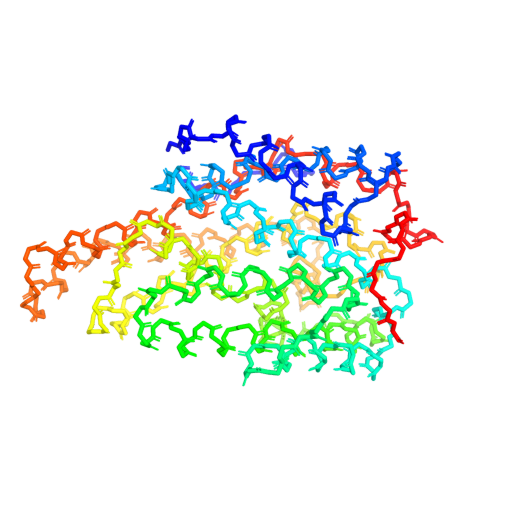 18.24503 1.000 13.10034 294 LEU A C 1
ATOM 2216 O O . LEU A 1 297 ? -6.98785 4.01403 18.24777 1.000 12.78972 294 LEU A O 1
ATOM 2221 N N . GLY A 1 298 ? -8.24015 2.45293 19.29318 1.000 14.19297 295 GLY A N 1
ATOM 2222 C CA . GLY A 1 298 ? -7.39986 2.46604 20.48308 1.000 15.23411 295 GLY A CA 1
ATOM 2223 C C . GLY A 1 298 ? -5.97819 2.00921 20.20996 1.000 11.70843 295 GLY A C 1
ATOM 2224 O O . GLY A 1 298 ? -5.02751 2.50809 20.82181 1.000 13.86768 295 GLY A O 1
ATOM 2225 N N . VAL A 1 299 ? -5.80768 1.04732 19.29650 1.000 13.77003 296 VAL A N 1
ATOM 2226 C CA . VAL A 1 299 ? -4.46908 0.58581 18.93187 1.000 14.09936 296 VAL A CA 1
ATOM 2227 C C . VAL A 1 299 ? -3.66254 1.71862 18.30580 1.000 10.15799 296 VAL A C 1
ATOM 2228 O O . VAL A 1 299 ? -2.47922 1.91636 18.62300 1.000 11.64202 296 VAL A O 1
ATOM 2232 N N . MET A 1 300 ? -4.28128 2.46494 17.39100 1.000 11.16235 297 MET A N 1
ATOM 2233 C CA . MET A 1 300 ? -3.59848 3.59374 16.76502 1.000 11.12989 297 MET A CA 1
ATOM 2234 C C . MET A 1 300 ? -3.28904 4.68327 17.78462 1.000 12.11407 297 MET A C 1
ATOM 2235 O O . MET A 1 300 ? -2.17474 5.21388 17.80809 1.000 11.23823 297 MET A O 1
ATOM 2240 N N . GLU A 1 301 ? -4.26885 5.03844 18.62552 1.000 13.59780 298 GLU A N 1
ATOM 2241 C CA . GLU A 1 301 ? -4.05226 6.05810 19.65073 1.000 13.26244 298 GLU A CA 1
ATOM 2242 C C . GLU A 1 301 ? -2.92309 5.66095 20.59093 1.000 13.71540 298 GLU A C 1
ATOM 2243 O O . GLU A 1 301 ? -2.07923 6.49445 20.95656 1.000 15.44127 298 GLU A O 1
ATOM 2249 N N . ALA A 1 302 ? -2.87566 4.38568 20.97577 1.000 13.32904 299 ALA A N 1
ATOM 2250 C CA . ALA A 1 302 ? -1.88323 3.93493 21.94444 1.000 13.56156 299 ALA A CA 1
ATOM 2251 C C . ALA A 1 302 ? -0.49590 3.84139 21.33043 1.000 14.12281 299 ALA A C 1
ATOM 2252 O O . ALA A 1 302 ? 0.50355 4.01931 22.03688 1.000 19.22753 299 ALA A O 1
ATOM 2254 N N . TRP A 1 303 ? -0.40092 3.55781 20.02661 1.000 15.15851 300 TRP A N 1
ATOM 2255 C CA . TRP A 1 303 ? 0.90651 3.60066 19.38174 1.000 17.17142 300 TRP A CA 1
ATOM 2256 C C . TRP A 1 303 ? 1.48323 5.01365 19.43598 1.000 14.93543 300 TRP A C 1
ATOM 2257 O O . TRP A 1 303 ? 2.65177 5.20992 19.78866 1.000 14.07272 300 TRP A O 1
ATOM 2268 N N . MET A 1 304 ? 0.66517 6.01622 19.13340 1.000 12.83290 301 MET A N 1
ATOM 2269 C CA . MET A 1 304 ? 1.13550 7.39756 19.19346 1.000 13.83926 301 MET A CA 1
ATOM 2270 C C . MET A 1 304 ? 1.54093 7.78889 20.60907 1.000 13.45213 301 MET A C 1
ATOM 2271 O O . MET A 1 304 ? 2.66679 8.24212 20.84086 1.000 15.31386 301 MET A O 1
ATOM 2276 N N . SER A 1 305 ? 0.63174 7.62441 21.57201 1.000 16.26133 302 SER A N 1
ATOM 2277 C CA . SER A 1 305 ? 0.91580 8.08111 22.93062 1.000 14.81922 302 SER A CA 1
ATOM 2278 C C . SER A 1 305 ? 1.97581 7.21038 23.59557 1.000 13.12170 302 SER A C 1
ATOM 2279 O O . SER A 1 305 ? 2.81585 7.71492 24.34926 1.000 16.95370 302 SER A O 1
ATOM 2282 N N . GLY A 1 306 ? 1.95855 5.90353 23.32247 1.000 16.11281 303 GLY A N 1
ATOM 2283 C CA . GLY A 1 306 ? 2.85987 4.99671 24.00643 1.000 14.54590 303 GLY A CA 1
ATOM 2284 C C . GLY A 1 306 ? 4.27930 5.06044 23.47955 1.000 15.46703 303 GLY A C 1
ATOM 2285 O O . GLY A 1 306 ? 5.23861 4.92043 24.24623 1.000 16.22223 303 GLY A O 1
ATOM 2286 N N . TYR A 1 307 ? 4.44104 5.23728 22.16114 1.000 13.32187 304 TYR A N 1
ATOM 2287 C CA . TYR A 1 307 ? 5.78508 5.44268 21.63836 1.000 12.74272 304 TYR A CA 1
ATOM 2288 C C . TYR A 1 307 ? 6.43826 6.65524 22.29011 1.000 12.73071 304 TYR A C 1
ATOM 2289 O O . TYR A 1 307 ? 7.59820 6.58682 22.71782 1.000 13.03288 304 TYR A O 1
ATOM 2298 N N . HIS A 1 308 ? 5.71397 7.77580 22.37130 1.000 12.55377 305 HIS A N 1
ATOM 2299 C CA . HIS A 1 308 ? 6.28077 8.97047 22.99396 1.000 15.41185 305 HIS A CA 1
ATOM 2300 C C . HIS A 1 308 ? 6.60208 8.73514 24.46565 1.000 18.93803 305 HIS A C 1
ATOM 2301 O O . HIS A 1 308 ? 7.67634 9.12550 24.94380 1.000 17.32718 305 HIS A O 1
ATOM 2308 N N . ALA A 1 309 ? 5.68527 8.09505 25.19555 1.000 17.90772 306 ALA A N 1
ATOM 2309 C CA . ALA A 1 309 ? 5.93304 7.77839 26.59849 1.000 17.64322 306 ALA A CA 1
ATOM 2310 C C . ALA A 1 309 ? 7.21131 6.96758 26.76444 1.000 19.37870 306 ALA A C 1
ATOM 2311 O O . ALA A 1 309 ? 7.98070 7.19035 27.70948 1.000 20.06057 306 ALA A O 1
ATOM 2313 N N . TRP A 1 310 ? 7.47036 6.03674 25.84515 1.000 17.14629 307 TRP A N 1
ATOM 2314 C CA . TRP A 1 310 ? 8.68453 5.23264 25.91118 1.000 15.77693 307 TRP A CA 1
ATOM 2315 C C . TRP A 1 310 ? 9.92772 6.06849 25.62564 1.000 18.28729 307 TRP A C 1
ATOM 2316 O O . TRP A 1 310 ? 10.93722 5.96384 26.33540 1.000 18.41633 307 TRP A O 1
ATOM 2327 N N . GLN A 1 311 ? 9.88579 6.89067 24.57411 1.000 15.39248 308 GLN A N 1
ATOM 2328 C CA . GLN A 1 311 ? 11.09252 7.58699 24.14384 1.000 16.17469 308 GLN A CA 1
ATOM 2329 C C . GLN A 1 311 ? 11.55782 8.63400 25.15020 1.000 21.33153 308 GLN A C 1
ATOM 2330 O O . GLN A 1 311 ? 12.73826 8.99567 25.13993 1.000 19.97667 308 GLN A O 1
ATOM 2336 N N . THR A 1 312 ? 10.67468 9.10671 26.03419 1.000 19.41691 309 THR A N 1
ATOM 2337 C CA . THR A 1 312 ? 11.10820 10.05805 27.05248 1.000 22.00450 309 THR A CA 1
ATOM 2338 C C . THR A 1 312 ? 11.85846 9.38680 28.19388 1.000 26.35115 309 THR A C 1
ATOM 2339 O O . THR A 1 312 ? 12.60496 10.06504 28.90711 1.000 26.84707 309 THR A O 1
ATOM 2343 N N . GLN A 1 313 ? 11.68506 8.07902 28.38379 1.000 22.23840 310 GLN A N 1
ATOM 2344 C CA . GLN A 1 313 ? 12.31021 7.37581 29.49695 1.000 25.09533 310 GLN A CA 1
ATOM 2345 C C . GLN A 1 313 ? 13.44407 6.45209 29.07573 1.000 20.63642 310 GLN A C 1
ATOM 2346 O O . GLN A 1 313 ? 14.24109 6.04610 29.92802 1.000 22.37476 310 GLN A O 1
ATOM 2348 N N . THR A 1 314 ? 13.52775 6.09742 27.79640 1.000 19.54802 311 THR A N 1
ATOM 2349 C CA . THR A 1 314 ? 14.59798 5.23756 27.32591 1.000 16.24828 311 THR A CA 1
ATOM 2350 C C . THR A 1 314 ? 15.94161 5.96219 27.40353 1.000 17.91823 311 THR A C 1
ATOM 2351 O O . THR A 1 314 ? 16.01513 7.19272 27.45129 1.000 18.20241 311 THR A O 1
ATOM 2355 N N . ARG A 1 315 ? 17.01154 5.17145 27.39341 1.000 16.59717 312 ARG A N 1
ATOM 2356 C CA . ARG A 1 315 ? 18.37553 5.68275 27.33912 1.000 16.84665 312 ARG A CA 1
ATOM 2357 C C . ARG A 1 315 ? 18.96255 5.62892 25.93263 1.000 22.12916 312 ARG A C 1
ATOM 2358 O O . ARG A 1 315 ? 20.14145 5.94009 25.74901 1.000 19.18935 312 ARG A O 1
ATOM 2360 N N . ARG A 1 316 ? 18.16142 5.25786 24.92647 1.000 16.46167 313 ARG A N 1
ATOM 2361 C CA . ARG A 1 316 ? 18.70202 5.09813 23.57692 1.000 17.85159 313 ARG A CA 1
ATOM 2362 C C . ARG A 1 316 ? 19.17787 6.42415 22.99379 1.000 14.53108 313 ARG A C 1
ATOM 2363 O O . ARG A 1 316 ? 20.26681 6.49262 22.41250 1.000 16.93265 313 ARG A O 1
ATOM 2371 N N . TYR A 1 317 ? 18.38573 7.48325 23.13439 1.000 14.87966 314 TYR A N 1
ATOM 2372 C CA . TYR A 1 317 ? 18.66960 8.74139 22.44817 1.000 16.03059 314 TYR A CA 1
ATOM 2373 C C . TYR A 1 317 ? 19.60350 9.65442 23.23017 1.000 21.04743 314 TYR A C 1
ATOM 2374 O O . TYR A 1 317 ? 20.43213 10.34286 22.62345 1.000 20.17118 314 TYR A O 1
ATOM 2383 N N . THR A 1 318 ? 19.49189 9.67154 24.55908 1.000 16.97745 315 THR A N 1
ATOM 2384 C CA . THR A 1 318 ? 20.45241 10.41499 25.36796 1.000 18.34317 315 THR A CA 1
ATOM 2385 C C . THR A 1 318 ? 21.79375 9.69988 25.43450 1.000 21.45951 315 THR A C 1
ATOM 2386 O O . THR A 1 318 ? 22.83663 10.35381 25.55398 1.000 23.04367 315 THR A O 1
ATOM 2390 N N . GLY A 1 319 ? 21.79301 8.36570 25.36559 1.000 18.56393 316 GLY A N 1
ATOM 2391 C CA . GLY A 1 319 ? 23.02146 7.61513 25.56618 1.000 20.67088 316 GLY A CA 1
ATOM 2392 C C . GLY A 1 319 ? 23.86373 7.42093 24.32329 1.000 22.40228 316 GLY A C 1
ATOM 2393 O O . GLY A 1 319 ? 25.09636 7.41585 24.40928 1.000 19.02954 316 GLY A O 1
ATOM 2394 N N . ALA A 1 320 ? 23.22736 7.26135 23.15848 1.000 19.14112 317 ALA A N 1
ATOM 2395 C CA . ALA A 1 320 ? 23.94873 6.95047 21.92381 1.000 17.31896 317 ALA A CA 1
ATOM 2396 C C . ALA A 1 320 ? 25.14443 7.85565 21.63238 1.000 18.67725 317 ALA A C 1
ATOM 2397 O O . ALA A 1 320 ? 26.21822 7.32942 21.30893 1.000 18.84362 317 ALA A O 1
ATOM 2399 N N . PRO A 1 321 ? 25.03584 9.18801 21.70289 1.000 20.32622 318 PRO A N 1
ATOM 2400 C CA . PRO A 1 321 ? 26.20380 10.01752 21.35231 1.000 20.56677 318 PRO A CA 1
ATOM 2401 C C . PRO A 1 321 ? 27.40915 9.78970 22.25112 1.000 23.48430 318 PRO A C 1
ATOM 2402 O O . PRO A 1 321 ? 28.53910 10.06311 21.82502 1.000 22.69162 318 PRO A O 1
ATOM 2406 N N . HIS A 1 322 ? 27.20938 9.28120 23.46828 1.000 22.78813 319 HIS A N 1
ATOM 2407 C CA . HIS A 1 322 ? 28.29927 9.07199 24.41602 1.000 20.33272 319 HIS A CA 1
ATOM 2408 C C . HIS A 1 322 ? 28.90676 7.67812 24.31160 1.000 25.61486 319 HIS A C 1
ATOM 2409 O O . HIS A 1 322 ? 30.13278 7.53205 24.34111 1.000 28.39382 319 HIS A O 1
ATOM 2416 N N . VAL A 1 323 ? 28.07369 6.64158 24.19571 1.000 18.53042 320 VAL A N 1
ATOM 2417 C CA . VAL A 1 323 ? 28.60415 5.28241 24.16953 1.000 21.48964 320 VAL A CA 1
ATOM 2418 C C . VAL A 1 323 ? 28.96723 4.82416 22.76212 1.000 22.67271 320 VAL A C 1
ATOM 2419 O O . VAL A 1 323 ? 29.75891 3.88566 22.60826 1.000 20.46524 320 VAL A O 1
ATOM 2421 N N . LEU A 1 324 ? 28.40090 5.44503 21.72833 1.000 18.79402 321 LEU A N 1
ATOM 2422 C CA . LEU A 1 324 ? 28.71857 5.11573 20.33772 1.000 21.04124 321 LEU A CA 1
ATOM 2423 C C . LEU A 1 324 ? 28.89234 6.41300 19.56111 1.000 22.14708 321 LEU A C 1
ATOM 2424 O O . LEU A 1 324 ? 28.05228 6.78427 18.73339 1.000 24.20587 321 LEU A O 1
ATOM 2429 N N . PRO A 1 325 ? 29.98431 7.13407 19.81286 1.000 20.20816 322 PRO A N 1
ATOM 2430 C CA . PRO A 1 325 ? 30.18861 8.42400 19.14518 1.000 21.23063 322 PRO A CA 1
ATOM 2431 C C . PRO A 1 325 ? 30.26382 8.27212 17.63437 1.000 19.44898 322 PRO A C 1
ATOM 2432 O O . PRO A 1 325 ? 30.60921 7.21488 17.09884 1.000 20.57113 322 PRO A O 1
ATOM 2436 N N . SER A 1 326 ? 29.94177 9.37224 16.94831 1.000 23.26091 323 SER A N 1
ATOM 2437 C CA . SER A 1 326 ? 29.86145 9.38992 15.49228 1.000 21.30529 323 SER A CA 1
ATOM 2438 C C . SER A 1 326 ? 31.19424 9.10214 14.81369 1.000 24.66853 323 SER A C 1
ATOM 2439 O O . SER A 1 326 ? 31.20757 8.83526 13.60710 1.000 26.71711 323 SER A O 1
ATOM 2442 N N . THR A 1 327 ? 32.30927 9.14716 15.54579 1.000 22.35089 324 THR A N 1
ATOM 2443 C CA . THR A 1 327 ? 33.59907 8.82745 14.94670 1.000 24.41160 324 THR A CA 1
ATOM 2444 C C . THR A 1 327 ? 33.78186 7.33547 14.69584 1.000 26.13020 324 THR A C 1
ATOM 2445 O O . THR A 1 327 ? 34.74449 6.94981 14.02110 1.000 25.53898 324 THR A O 1
ATOM 2449 N N . GLY A 1 328 ? 32.89230 6.49620 15.22178 1.000 23.47295 325 GLY A N 1
ATOM 2450 C CA . GLY A 1 328 ? 32.93050 5.07377 14.98844 1.000 18.87346 325 GLY A CA 1
ATOM 2451 C C . GLY A 1 328 ? 31.55018 4.56903 14.62684 1.000 21.65050 325 GLY A C 1
ATOM 2452 O O . GLY A 1 328 ? 30.58647 5.33791 14.58008 1.000 22.20741 325 GLY A O 1
ATOM 2453 N N . PRO A 1 329 ? 31.42902 3.27548 14.34494 1.000 20.42318 326 PRO A N 1
ATOM 2454 C CA . PRO A 1 329 ? 30.12112 2.72141 13.97742 1.000 20.73783 326 PRO A CA 1
ATOM 2455 C C . PRO A 1 329 ? 29.13946 2.79265 15.13498 1.000 19.30299 326 PRO A C 1
ATOM 2456 O O . PRO A 1 329 ? 29.51149 2.90218 16.30543 1.000 18.99352 326 PRO A O 1
ATOM 2460 N N . GLY A 1 330 ? 27.85658 2.72472 14.78404 1.000 18.37063 327 GLY A N 1
ATOM 2461 C CA . GLY A 1 330 ? 26.79386 2.85473 15.76225 1.000 17.79051 327 GLY A CA 1
ATOM 2462 C C . GLY A 1 330 ? 26.34132 1.54328 16.37258 1.000 16.24799 327 GLY A C 1
ATOM 2463 O O . GLY A 1 330 ? 25.15557 1.35890 16.66623 1.000 16.65860 327 GLY A O 1
ATOM 2464 N N . TYR A 1 331 ? 27.28254 0.62349 16.57193 1.000 18.66427 328 TYR A N 1
ATOM 2465 C CA . TYR A 1 331 ? 27.01657 -0.66585 17.19274 1.000 17.30384 328 TYR A CA 1
ATOM 2466 C C . TYR A 1 331 ? 28.33230 -1.17313 17.76128 1.000 21.47595 328 TYR A C 1
ATOM 2467 O O . TYR A 1 331 ? 29.41031 -0.75136 17.33472 1.000 22.26360 328 TYR A O 1
ATOM 2476 N N . PHE A 1 332 ? 28.23028 -2.08774 18.72818 1.000 21.29667 329 PHE A N 1
ATOM 2477 C CA . PHE A 1 332 ? 29.41138 -2.73997 19.28665 1.000 23.88675 329 PHE A CA 1
ATOM 2478 C C . PHE A 1 332 ? 29.75752 -4.03072 18.56019 1.000 28.78815 329 PHE A C 1
ATOM 2479 O O . PHE A 1 332 ? 30.93370 -4.41052 18.51321 1.000 34.32312 329 PHE A O 1
ATOM 2487 N N . ASP A 1 333 ? 28.76306 -4.70486 17.98523 1.000 27.11463 330 ASP A N 1
ATOM 2488 C CA . ASP A 1 333 ? 28.95941 -5.98250 17.31697 1.000 29.80032 330 ASP A CA 1
ATOM 2489 C C . ASP A 1 333 ? 28.23590 -5.98219 15.97821 1.000 28.37416 330 ASP A C 1
ATOM 2490 O O . ASP A 1 333 ? 27.04330 -5.66207 15.90482 1.000 26.95696 330 ASP A O 1
ATOM 2495 N N . GLU A 1 334 ? 28.95743 -6.35045 14.92643 1.000 25.61431 331 GLU A N 1
ATOM 2496 C CA . GLU A 1 334 ? 28.33220 -6.57986 13.63328 1.000 27.13636 331 GLU A CA 1
ATOM 2497 C C . GLU A 1 334 ? 27.60592 -7.91854 13.66786 1.000 26.35048 331 GLU A C 1
ATOM 2498 O O . GLU A 1 334 ? 28.23392 -8.96882 13.83166 1.000 31.68806 331 GLU A O 1
ATOM 2500 N N . VAL A 1 335 ? 26.28084 -7.88409 13.54138 1.000 23.93033 332 VAL A N 1
ATOM 2501 C CA . VAL A 1 335 ? 25.47306 -9.09799 13.50099 1.000 22.71782 332 VAL A CA 1
ATOM 2502 C C . VAL A 1 335 ? 24.82322 -9.31859 12.14828 1.000 24.62128 332 VAL A C 1
ATOM 2503 O O . VAL A 1 335 ? 24.05591 -10.27769 11.98922 1.000 25.80940 332 VAL A O 1
ATOM 2507 N N . LEU A 1 336 ? 25.11234 -8.47409 11.16684 1.000 20.78334 333 LEU A N 1
ATOM 2508 C CA . LEU A 1 336 ? 24.49916 -8.56524 9.84349 1.000 20.73095 333 LEU A CA 1
ATOM 2509 C C . LEU A 1 336 ? 25.59047 -8.69975 8.79364 1.000 23.85908 333 LEU A C 1
ATOM 2510 O O . LEU A 1 336 ? 26.28414 -7.70675 8.50161 1.000 21.96579 333 LEU A O 1
ATOM 2515 N N . PRO A 1 337 ? 25.78765 -9.87499 8.19503 1.000 20.44069 334 PRO A N 1
ATOM 2516 C CA . PRO A 1 337 ? 26.81648 -10.00577 7.15533 1.000 22.39782 334 PRO A CA 1
ATOM 2517 C C . PRO A 1 337 ? 26.40051 -9.25973 5.90112 1.000 23.31169 334 PRO A C 1
ATOM 2518 O O . PRO A 1 337 ? 25.23759 -9.29786 5.49187 1.000 20.17163 334 PRO A O 1
ATOM 2522 N N . THR A 1 338 ? 27.36468 -8.58225 5.28850 1.000 22.27073 335 THR A N 1
ATOM 2523 C CA . THR A 1 338 ? 27.07428 -7.73678 4.13630 1.000 21.20039 335 THR A CA 1
ATOM 2524 C C . THR A 1 338 ? 27.85021 -8.19340 2.90611 1.000 21.94366 335 THR A C 1
ATOM 2525 O O . THR A 1 338 ? 28.32759 -9.33061 2.85200 1.000 27.31523 335 THR A O 1
#

Foldseek 3Di:
DLLPDDQDADDFAPCLVVLVVLLLVVCDVLVLAHDDPSSVLLVLLSLSLLLRQLQVLFHDVLSNLSSLVVSLLVSVLQLLQAVVLQPLVSLQVLLVLLLVLLVPDQPDPPDFSSSSSSNVSLVVLPVVDDVVLSVVLSVLSVLQSNLSSVQNVQLNVLAADAPVVLCSSLCNVLSNLNLLSSSLSSNVFDAPPLLCPDPLNVLLSNLLSLLLSLSVLLLQVVLQVLSSGRSRQLRNQCRVPVDDSVVSSVVSSVSNNVSSVSNVVSVVCSVVSCVVVVPDPVNSVSVVVSSVSSSSNNVSSNVSSSSRCNRVPQCPPPNSVHRSGDDNRRDD